Protein AF-A0AAV4LSN8-F1 (afdb_monomer_lite)

Radius of gyration: 22.64 Å; chains: 1; bounding box: 48×53×77 Å

Secondary structure (DSSP, 8-state):
-----PPPPPTTSPPSSHHHHHHHHHHHTTTT-SS--THHHHHHHHHHHHTSTT--HHHHHHS-STT--HHHHHHHHHHIIIIIII-EEGGGTTEEPTTSSB-TTS----TTTT----S-HHHHHHHHHHHHHHHHHHHHHHHHHHHH-HHHHT-BS-TTSHHHHHHHHHT--TTTB-TT-BHHHHHHHHHHHHSTTTHHHHHH-TT----HHHHHHHHHHS-GGGTTT-HHHHHHHHHHHHHHHSGGGHHHHHHHHHHHHHHHHHHH--SSSHHHHHHHHHHHHHHHHHHHHH--------------------------------S-S--

Foldseek 3Di:
DDPPPDPQDALLDFDQFLLLLLLSLLCQQVQQADDDHNLVSLVLLVVLLVPPPPQDCVVVCVLPLVNDHSSVLSVLSNCLSACLAQQADSVVNGQGDPQYFWDRPDPDDHSHHNYDDDPPSNSNNLSLLQSLQVNLLLLLLLLLCLPQVPQQVADFLDPVGLNVLSVVLRPDDSRGTDRVDTSVSNNVSNCVRFQLSVVVCVVQDDDDPDASVVVVVVLVVDDSPVNVRGSSSVSNVSSLVVLVVQPVSVVLNVLSVVLNVLSSVLRVDDDDCSNVSSVVSSVSRSVSSVVSVVPDSPPPPPDPDDDDDYYDDDDDDDDDDDDDPDPPDDD

pLDDT: mean 70.68, std 18.36, range [22.84, 91.94]

Structure (mmCIF, N/CA/C/O backbone):
data_AF-A0AAV4LSN8-F1
#
_entry.id   AF-A0AAV4LSN8-F1
#
loop_
_atom_site.group_PDB
_atom_site.id
_atom_site.type_symbol
_atom_site.label_atom_id
_atom_site.label_alt_id
_atom_site.label_comp_id
_atom_site.label_asym_id
_atom_site.label_entity_id
_atom_site.label_seq_id
_atom_site.pdbx_PDB_ins_code
_atom_site.Cartn_x
_atom_site.Cartn_y
_atom_site.Cartn_z
_atom_site.occupancy
_atom_site.B_iso_or_equiv
_atom_site.auth_seq_id
_atom_site.auth_comp_id
_atom_site.auth_asym_id
_atom_site.auth_atom_id
_atom_site.pdbx_PDB_model_num
ATOM 1 N N . MET A 1 1 ? 6.225 -30.495 -4.874 1.00 34.56 1 MET A N 1
ATOM 2 C CA . MET A 1 1 ? 4.907 -30.636 -4.213 1.00 34.56 1 MET A CA 1
ATOM 3 C C . MET A 1 1 ? 3.853 -30.135 -5.183 1.00 34.56 1 MET A C 1
ATOM 5 O O . MET A 1 1 ? 4.190 -29.276 -5.985 1.00 34.56 1 MET A O 1
ATOM 9 N N . VAL A 1 2 ? 2.626 -30.655 -5.135 1.00 27.97 2 VAL A N 1
ATOM 10 C CA . VAL A 1 2 ? 1.482 -29.962 -5.746 1.00 27.97 2 VAL A CA 1
ATOM 11 C C . VAL A 1 2 ? 0.930 -29.053 -4.660 1.00 27.97 2 VAL A C 1
ATOM 13 O O . VAL A 1 2 ? 0.478 -29.557 -3.632 1.00 27.97 2 VAL A O 1
ATOM 16 N N . GLU A 1 3 ? 1.020 -27.739 -4.840 1.00 34.66 3 GLU A N 1
ATOM 17 C CA . GLU A 1 3 ? 0.278 -26.831 -3.972 1.00 34.66 3 GLU A CA 1
ATOM 18 C C . GLU A 1 3 ? -1.209 -27.015 -4.262 1.00 34.66 3 GLU A C 1
ATOM 20 O O . GLU A 1 3 ? -1.667 -26.846 -5.393 1.00 34.66 3 GLU A O 1
ATOM 25 N N . VAL A 1 4 ? -1.970 -27.400 -3.237 1.00 36.31 4 VAL A N 1
ATOM 26 C CA . VAL A 1 4 ? -3.427 -27.335 -3.308 1.00 36.31 4 VAL A CA 1
ATOM 27 C C . VAL A 1 4 ? -3.769 -25.858 -3.422 1.00 36.31 4 VAL A C 1
ATOM 29 O O . VAL A 1 4 ? -3.515 -25.106 -2.482 1.00 36.31 4 VAL A O 1
ATOM 32 N N . SER A 1 5 ? -4.302 -25.450 -4.577 1.00 43.31 5 SER A N 1
ATOM 33 C CA . SER A 1 5 ? -4.759 -24.082 -4.811 1.00 43.31 5 SER A CA 1
ATOM 34 C C . SER A 1 5 ? -5.721 -23.694 -3.692 1.00 43.31 5 SER A C 1
ATOM 36 O O . SER A 1 5 ? -6.841 -24.201 -3.615 1.00 43.31 5 SER A O 1
ATOM 38 N N . ALA A 1 6 ? -5.248 -22.843 -2.780 1.00 58.19 6 ALA A N 1
ATOM 39 C CA . ALA A 1 6 ? -6.085 -22.310 -1.725 1.00 58.19 6 ALA A CA 1
ATOM 40 C C . ALA A 1 6 ? -7.217 -21.521 -2.390 1.00 58.19 6 ALA A C 1
ATOM 42 O O . ALA A 1 6 ? -6.956 -20.679 -3.251 1.00 58.19 6 ALA A O 1
ATOM 43 N N . GLY A 1 7 ? -8.461 -21.816 -2.007 1.00 64.69 7 GLY A N 1
ATOM 44 C CA . GLY A 1 7 ? -9.609 -21.043 -2.472 1.00 64.69 7 GLY A CA 1
ATOM 45 C C . GLY A 1 7 ? -9.458 -19.558 -2.112 1.00 64.69 7 GLY A C 1
ATOM 46 O O . GLY A 1 7 ? -8.678 -19.231 -1.208 1.00 64.69 7 GLY A O 1
ATOM 47 N N . PRO A 1 8 ? -10.191 -18.656 -2.792 1.00 73.31 8 PRO A N 1
ATOM 48 C CA . PRO A 1 8 ? -10.163 -17.232 -2.471 1.00 73.31 8 PRO A CA 1
ATOM 49 C C . PRO A 1 8 ? -10.420 -17.032 -0.975 1.00 73.31 8 PRO A C 1
ATOM 51 O O . PRO A 1 8 ? -11.268 -17.701 -0.383 1.00 73.31 8 PRO A O 1
ATOM 54 N N . LYS A 1 9 ? -9.678 -16.133 -0.339 1.00 80.44 9 LYS A N 1
ATOM 55 C CA . LYS A 1 9 ? -9.818 -15.844 1.089 1.00 80.44 9 LYS A CA 1
ATOM 56 C C . LYS A 1 9 ? -11.080 -15.043 1.354 1.00 80.44 9 LYS A C 1
ATOM 58 O O . LYS A 1 9 ? -11.474 -14.253 0.506 1.00 80.44 9 LYS A O 1
ATOM 63 N N . GLU A 1 10 ? -11.655 -15.195 2.543 1.00 81.88 10 GLU A N 1
ATOM 64 C CA . GLU A 1 10 ? -12.658 -14.252 3.059 1.00 81.88 10 GLU A CA 1
ATOM 65 C C . GLU A 1 10 ? -11.982 -12.956 3.526 1.00 81.88 10 GLU A C 1
ATOM 67 O O . GLU A 1 10 ? -10.837 -12.986 3.975 1.00 81.88 10 GLU A O 1
ATOM 72 N N . LEU A 1 11 ? -12.681 -11.819 3.492 1.00 79.56 11 LEU A N 1
ATOM 73 C CA . LEU A 1 11 ? -12.116 -10.519 3.899 1.00 79.56 11 LEU A CA 1
ATOM 74 C C . LEU A 1 11 ? -11.792 -10.421 5.397 1.00 79.56 11 LEU A C 1
ATOM 76 O O . LEU A 1 11 ? -11.006 -9.566 5.802 1.00 79.56 11 LEU A O 1
ATOM 80 N N . THR A 1 12 ? -12.358 -11.315 6.210 1.00 80.00 12 THR A N 1
ATOM 81 C CA . THR A 1 12 ? -12.012 -11.521 7.625 1.00 80.00 12 THR A CA 1
ATOM 82 C C . THR A 1 12 ? -10.668 -12.237 7.807 1.00 80.00 12 THR A C 1
ATOM 84 O O . THR A 1 12 ? -10.105 -12.215 8.901 1.00 80.00 12 THR A O 1
ATOM 87 N N . GLN A 1 13 ? -10.115 -12.861 6.757 1.00 83.31 13 GLN A N 1
ATOM 88 C CA . GLN A 1 13 ? -8.821 -13.537 6.815 1.00 83.31 13 GLN A CA 1
ATOM 89 C C . GLN A 1 13 ? -7.677 -12.539 6.570 1.00 83.31 13 GLN A C 1
ATOM 91 O O . GLN A 1 13 ? -7.561 -11.997 5.467 1.00 83.31 13 GLN A O 1
ATOM 96 N N . PRO A 1 14 ? -6.772 -12.329 7.540 1.00 81.12 14 PRO A N 1
ATOM 97 C CA . PRO A 1 14 ? -5.694 -11.356 7.407 1.00 81.12 14 PRO A CA 1
ATOM 98 C C . PRO A 1 14 ? -4.692 -11.735 6.293 1.00 81.12 14 PRO A C 1
ATOM 100 O O . PRO A 1 14 ? -4.403 -12.928 6.097 1.00 81.12 14 PRO A O 1
ATOM 103 N N . PRO A 1 15 ? -4.123 -10.740 5.583 1.00 89.12 15 PRO A N 1
ATOM 104 C CA . PRO A 1 15 ? -3.037 -10.961 4.633 1.00 89.12 15 PRO A CA 1
ATOM 105 C C . PRO A 1 15 ? -1.810 -11.640 5.256 1.00 89.12 15 PRO A C 1
ATOM 107 O O . PRO A 1 15 ? -1.583 -11.594 6.463 1.00 89.12 15 PRO A O 1
ATOM 110 N N . LYS A 1 16 ? -1.006 -12.270 4.402 1.00 88.44 16 LYS A N 1
ATOM 111 C CA . LYS A 1 16 ? 0.252 -12.974 4.696 1.00 88.44 16 LYS A CA 1
ATOM 112 C C . LYS A 1 16 ? 1.456 -12.341 3.988 1.00 88.44 16 LYS A C 1
ATOM 114 O O . LYS A 1 16 ? 2.588 -12.647 4.342 1.00 88.44 16 LYS A O 1
ATOM 119 N N . ASN A 1 17 ? 1.230 -11.474 2.998 1.00 90.06 17 ASN A N 1
ATOM 120 C CA . ASN A 1 17 ? 2.258 -10.692 2.305 1.00 90.06 17 ASN A CA 1
ATOM 121 C C . ASN A 1 17 ? 1.695 -9.329 1.826 1.00 90.06 17 ASN A C 1
ATOM 123 O O . ASN A 1 17 ? 0.528 -9.013 2.065 1.00 90.06 17 ASN A O 1
ATOM 127 N N . VAL A 1 18 ? 2.522 -8.507 1.168 1.00 91.31 18 VAL A N 1
ATOM 128 C CA . VAL A 1 18 ? 2.139 -7.150 0.721 1.00 91.31 18 VAL A CA 1
ATOM 129 C C . VAL A 1 18 ? 1.188 -7.189 -0.474 1.00 91.31 18 VAL A C 1
ATOM 131 O O . VAL A 1 18 ? 0.269 -6.380 -0.547 1.00 91.31 18 VAL A O 1
ATOM 134 N N . LYS A 1 19 ? 1.376 -8.135 -1.398 1.00 91.94 19 LYS A N 1
ATOM 135 C CA . LYS A 1 19 ? 0.501 -8.344 -2.557 1.00 91.94 19 LYS A CA 1
ATOM 136 C C . LYS A 1 19 ? -0.937 -8.602 -2.106 1.00 91.94 19 LYS A C 1
ATOM 138 O O . LYS A 1 19 ? -1.858 -7.957 -2.590 1.00 91.94 19 LYS A O 1
ATOM 143 N N . GLU A 1 20 ? -1.116 -9.470 -1.115 1.00 91.12 20 GLU A N 1
ATOM 144 C CA . GLU A 1 20 ? -2.409 -9.735 -0.481 1.00 91.12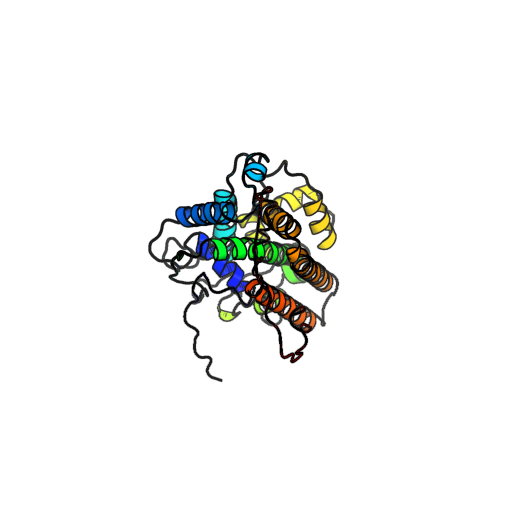 20 GLU A CA 1
ATOM 145 C C . GLU A 1 20 ? -2.947 -8.530 0.314 1.00 91.12 20 GLU A C 1
ATOM 147 O O . GLU A 1 20 ? -4.156 -8.329 0.372 1.00 91.12 20 GLU A O 1
ATOM 152 N N . ALA A 1 21 ? -2.084 -7.707 0.919 1.00 91.56 21 ALA A N 1
ATOM 153 C CA . ALA A 1 21 ? -2.517 -6.471 1.577 1.00 91.56 21 ALA A CA 1
ATOM 154 C C . ALA A 1 21 ? -3.043 -5.432 0.572 1.00 91.56 21 ALA A C 1
ATOM 156 O O . ALA A 1 21 ? -4.038 -4.761 0.839 1.00 91.56 21 ALA A O 1
ATOM 157 N N . ILE A 1 22 ? -2.401 -5.331 -0.593 1.00 91.56 22 ILE A N 1
ATOM 158 C CA . ILE A 1 22 ? -2.827 -4.479 -1.708 1.00 91.56 22 ILE A CA 1
ATOM 159 C C . ILE A 1 22 ? -4.119 -5.024 -2.338 1.00 91.56 22 ILE A C 1
ATOM 161 O O . ILE A 1 22 ? -5.027 -4.235 -2.583 1.00 91.56 22 ILE A O 1
ATOM 165 N N . ASP A 1 23 ? -4.255 -6.347 -2.513 1.00 88.44 23 ASP A N 1
ATOM 166 C CA . ASP A 1 23 ? -5.521 -6.992 -2.908 1.00 88.44 23 ASP A CA 1
ATOM 167 C C . ASP A 1 23 ? -6.667 -6.626 -1.953 1.00 88.44 23 ASP A C 1
ATOM 169 O O . ASP A 1 23 ? -7.738 -6.211 -2.394 1.00 88.44 23 ASP A O 1
ATOM 173 N N . TRP A 1 24 ? -6.447 -6.774 -0.640 1.00 89.50 24 TRP A N 1
ATOM 174 C CA . TRP A 1 24 ? -7.464 -6.498 0.377 1.00 89.50 24 TRP A CA 1
ATOM 175 C C . TRP A 1 24 ? -7.904 -5.031 0.329 1.00 89.50 24 TRP A C 1
ATOM 177 O O . TRP A 1 24 ? -9.100 -4.747 0.280 1.00 89.50 24 TRP A O 1
ATOM 187 N N . LEU A 1 25 ? -6.948 -4.098 0.252 1.00 88.75 25 LEU A N 1
ATOM 188 C CA . LEU A 1 25 ? -7.233 -2.667 0.126 1.00 88.75 25 LEU A CA 1
ATOM 189 C C . LEU A 1 25 ? -7.959 -2.331 -1.185 1.00 88.75 25 LEU A C 1
ATOM 191 O O . LEU A 1 25 ? -8.905 -1.551 -1.162 1.00 88.75 25 LEU A O 1
ATOM 195 N N . ALA A 1 26 ? -7.584 -2.938 -2.313 1.00 85.88 26 ALA A N 1
ATOM 196 C CA . ALA A 1 26 ? -8.302 -2.751 -3.572 1.00 85.88 26 ALA A CA 1
ATOM 197 C C . ALA A 1 26 ? -9.750 -3.274 -3.477 1.00 85.88 26 ALA A C 1
ATOM 199 O O . ALA A 1 26 ? -10.676 -2.604 -3.931 1.00 85.88 26 ALA A O 1
ATOM 200 N N . SER A 1 27 ? -9.980 -4.421 -2.826 1.00 82.38 27 SER A N 1
ATOM 201 C CA . SER A 1 27 ? -11.310 -5.048 -2.696 1.00 82.38 27 SER A CA 1
ATOM 202 C C . SER A 1 27 ? -12.360 -4.212 -1.936 1.00 82.38 27 SER A C 1
ATOM 204 O O . SER A 1 27 ? -13.562 -4.505 -2.026 1.00 82.38 27 SER A O 1
ATOM 206 N N . ILE A 1 28 ? -11.923 -3.155 -1.229 1.00 83.19 28 ILE A N 1
ATOM 207 C CA . ILE A 1 28 ? -12.795 -2.110 -0.671 1.00 83.19 28 ILE A CA 1
ATOM 208 C C . ILE A 1 28 ? -13.602 -1.476 -1.810 1.00 83.19 28 ILE A C 1
ATOM 210 O O . ILE A 1 28 ? -14.821 -1.542 -1.806 1.00 83.19 28 ILE A O 1
ATOM 214 N N . GLU A 1 29 ? -12.954 -0.968 -2.859 1.00 77.81 29 GLU A N 1
ATOM 215 C CA . GLU A 1 29 ? -13.628 -0.291 -3.981 1.00 77.81 29 GLU A CA 1
ATOM 216 C C . GLU A 1 29 ? -14.171 -1.273 -5.041 1.00 77.81 29 GLU A C 1
ATOM 218 O O . GLU A 1 29 ? -14.197 -0.987 -6.236 1.00 77.81 29 GLU A O 1
ATOM 223 N N . GLY A 1 30 ? -14.599 -2.464 -4.616 1.00 65.75 30 GLY A N 1
ATOM 224 C CA . GLY A 1 30 ? -15.254 -3.446 -5.484 1.00 65.75 30 GLY A CA 1
ATOM 225 C C . GLY A 1 30 ? -14.327 -4.230 -6.424 1.00 65.75 30 GLY A C 1
ATOM 226 O O . GLY A 1 30 ? -14.808 -4.996 -7.257 1.00 65.75 30 GLY A O 1
ATOM 227 N N . TYR A 1 31 ? -13.005 -4.088 -6.302 1.00 65.69 31 TYR A N 1
ATOM 228 C CA . TYR A 1 31 ? -12.051 -4.799 -7.155 1.00 65.69 31 TYR A CA 1
ATOM 229 C C . TYR A 1 31 ? -12.151 -6.306 -6.907 1.00 65.69 31 TYR A C 1
ATOM 231 O O . TYR A 1 31 ? -11.961 -6.775 -5.785 1.00 65.69 31 TYR A O 1
ATOM 239 N N . GLY A 1 32 ? -12.480 -7.061 -7.956 1.00 55.56 32 GLY A N 1
ATOM 240 C CA . GLY A 1 32 ? -12.719 -8.497 -7.860 1.00 55.56 32 GLY A CA 1
ATOM 241 C C . GLY A 1 32 ? -14.106 -8.912 -7.364 1.00 55.56 32 GLY A C 1
ATOM 242 O O . GLY A 1 32 ? -14.266 -10.088 -7.077 1.00 55.56 32 GLY A O 1
ATOM 243 N N . VAL A 1 33 ? -15.109 -8.028 -7.255 1.00 52.41 33 VAL A N 1
ATOM 244 C CA . VAL A 1 33 ? -16.517 -8.433 -7.027 1.00 52.41 33 VAL A CA 1
ATOM 245 C C . VAL A 1 33 ? -17.425 -8.009 -8.177 1.00 52.41 33 VAL A C 1
ATOM 247 O O . VAL A 1 33 ? -17.304 -6.928 -8.743 1.00 52.41 33 VAL A O 1
ATOM 250 N N . SER A 1 34 ? -18.370 -8.877 -8.526 1.00 51.56 34 SER A N 1
ATOM 251 C CA . SER A 1 34 ? -19.022 -8.882 -9.839 1.00 51.56 34 SER A CA 1
ATOM 252 C C . SER A 1 34 ? -20.331 -8.069 -9.968 1.00 51.56 34 SER A C 1
ATOM 254 O O . SER A 1 34 ? -20.958 -8.123 -11.036 1.00 51.56 34 SER A O 1
ATOM 256 N N . SER A 1 35 ? -20.762 -7.325 -8.930 1.00 49.38 35 SER A N 1
ATOM 257 C CA . SER A 1 35 ? -22.123 -6.738 -8.886 1.00 49.38 35 SER A CA 1
ATOM 258 C C . SER A 1 35 ? -22.408 -5.514 -7.979 1.00 49.38 35 SER A C 1
ATOM 260 O O . SER A 1 35 ? -23.583 -5.189 -7.824 1.00 49.38 35 SER A O 1
ATOM 262 N N . TRP A 1 36 ? -21.426 -4.847 -7.356 1.00 50.16 36 TRP A N 1
ATOM 263 C CA . TRP A 1 36 ? -21.679 -3.815 -6.316 1.00 50.16 36 TRP A CA 1
ATOM 264 C C . TRP A 1 36 ? -21.186 -2.411 -6.692 1.00 50.16 36 TRP A C 1
ATOM 266 O O . TRP A 1 36 ? -20.263 -2.271 -7.494 1.00 50.16 36 TRP A O 1
ATOM 276 N N . SER A 1 37 ? -21.775 -1.369 -6.092 1.00 55.84 37 SER A N 1
ATOM 277 C CA . SER A 1 37 ? -21.350 0.017 -6.310 1.00 55.84 37 SER A CA 1
ATOM 278 C C . SER A 1 37 ? -20.274 0.432 -5.297 1.00 55.84 37 SER A C 1
ATOM 280 O O . SER A 1 37 ? -20.453 0.313 -4.091 1.00 55.84 37 SER A O 1
ATOM 282 N N . SER A 1 38 ? -19.103 0.862 -5.786 1.00 62.09 38 SER A N 1
ATOM 283 C CA . SER A 1 38 ? -17.854 0.811 -4.998 1.00 62.09 38 SER A CA 1
ATOM 284 C C . SER A 1 38 ? -17.815 1.689 -3.739 1.00 62.09 38 SER A C 1
ATOM 286 O O . SER A 1 38 ? -17.065 1.387 -2.815 1.00 62.09 38 SER A O 1
ATOM 288 N N . TRP A 1 39 ? -18.641 2.737 -3.692 1.00 66.12 39 TRP A N 1
ATOM 289 C CA . TRP A 1 39 ? -18.694 3.740 -2.625 1.00 66.12 39 TRP A CA 1
ATOM 290 C C . TRP A 1 39 ? -19.314 3.227 -1.314 1.00 66.12 39 TRP A C 1
ATOM 292 O O . TRP A 1 39 ? -19.002 3.746 -0.245 1.00 66.12 39 TRP A O 1
ATOM 302 N N . GLU A 1 40 ? -20.162 2.195 -1.366 1.00 78.38 40 GLU A N 1
ATOM 303 C CA . GLU A 1 40 ? -20.870 1.683 -0.182 1.00 78.38 40 GLU A CA 1
ATOM 304 C C . GLU A 1 40 ? -19.879 1.095 0.841 1.00 78.38 40 GLU A C 1
ATOM 306 O O . GLU A 1 40 ? -19.947 1.397 2.032 1.00 78.38 40 GLU A O 1
ATOM 311 N N . LYS A 1 41 ? -18.884 0.339 0.359 1.00 80.38 41 LYS A N 1
ATOM 312 C CA . LYS A 1 41 ? -17.846 -0.314 1.175 1.00 80.38 41 LYS A CA 1
ATOM 313 C C . LYS A 1 41 ? -16.858 0.666 1.818 1.00 80.38 41 LYS A C 1
ATOM 315 O O . LYS A 1 41 ? -16.398 0.430 2.935 1.00 80.38 41 LYS A O 1
ATOM 320 N N . SER A 1 42 ? -16.511 1.766 1.145 1.00 82.88 42 SER A N 1
ATOM 321 C CA . SER A 1 42 ? -15.636 2.798 1.719 1.00 82.88 42 SER A CA 1
ATOM 322 C C . SER A 1 42 ? -16.354 3.626 2.794 1.00 82.88 42 SER A C 1
ATOM 324 O O . SER A 1 42 ? -15.722 4.004 3.784 1.00 82.88 42 SER A O 1
ATOM 326 N N . GLU A 1 43 ? -17.677 3.811 2.694 1.00 85.38 43 GLU A N 1
ATOM 327 C CA . GLU A 1 43 ? -18.490 4.307 3.812 1.00 85.38 43 GLU A CA 1
ATOM 328 C C . GLU A 1 43 ? -18.668 3.281 4.945 1.00 85.38 43 GLU A C 1
ATOM 330 O O . GLU A 1 43 ? -18.627 3.659 6.115 1.00 85.38 43 GLU A O 1
ATOM 335 N N . GLU A 1 44 ? -18.901 1.999 4.641 1.00 85.94 44 GLU A N 1
ATOM 336 C CA . GLU A 1 44 ? -18.979 0.930 5.653 1.00 85.94 44 GLU A CA 1
ATOM 337 C C . GLU A 1 44 ? -17.690 0.851 6.470 1.00 85.94 44 GLU A C 1
ATOM 339 O O . GLU A 1 44 ? -17.748 0.752 7.694 1.00 85.94 44 GLU A O 1
ATOM 344 N N . LEU A 1 45 ? -16.530 0.989 5.825 1.00 87.38 45 LEU A N 1
ATOM 345 C CA . LEU A 1 45 ? -15.248 1.041 6.514 1.00 87.38 45 LEU A CA 1
ATOM 346 C C . LEU A 1 45 ? -15.093 2.297 7.390 1.00 87.38 45 LEU A C 1
ATOM 348 O O . LEU A 1 45 ? -14.599 2.173 8.509 1.00 87.38 45 LEU A O 1
ATOM 352 N N . GLU A 1 46 ? -15.543 3.480 6.951 1.00 87.06 46 GLU A N 1
ATOM 353 C CA . GLU A 1 46 ? -15.576 4.682 7.807 1.00 87.06 46 GLU A CA 1
ATOM 354 C C . GLU A 1 46 ? -16.463 4.454 9.047 1.00 87.06 46 GLU A C 1
ATOM 356 O O . GLU A 1 46 ? -16.012 4.670 10.173 1.00 87.06 46 GLU A O 1
ATOM 361 N N . LYS A 1 47 ? -17.671 3.904 8.870 1.00 86.44 47 LYS A N 1
ATOM 362 C CA . LYS A 1 47 ? -18.607 3.564 9.963 1.00 86.44 47 LYS A CA 1
ATOM 363 C C . LYS A 1 47 ? -18.031 2.497 10.910 1.00 86.44 47 LYS A C 1
ATOM 365 O O . LYS A 1 47 ? -18.205 2.584 12.125 1.00 86.44 47 LYS A O 1
ATOM 370 N N . ALA A 1 48 ? -17.318 1.507 10.376 1.00 87.69 48 ALA A N 1
ATOM 371 C CA . ALA A 1 48 ? -16.660 0.449 11.141 1.00 87.69 48 ALA A CA 1
ATOM 372 C C . ALA A 1 48 ? -15.477 0.973 11.972 1.00 87.69 48 ALA A C 1
ATOM 374 O O . ALA A 1 48 ? -15.258 0.531 13.105 1.00 87.69 48 ALA A O 1
ATOM 375 N N . LEU A 1 49 ? -14.725 1.930 11.419 1.00 86.69 49 LEU A N 1
ATOM 376 C CA . LEU A 1 49 ? -13.657 2.650 12.107 1.00 86.69 49 LEU A CA 1
ATOM 377 C C . LEU A 1 49 ? -14.226 3.524 13.238 1.00 86.69 49 LEU A C 1
ATOM 379 O O . LEU A 1 49 ? -13.726 3.447 14.359 1.00 86.69 49 LEU A O 1
ATOM 383 N N . GLU A 1 50 ? -15.322 4.254 12.997 1.00 84.62 50 GLU A N 1
ATOM 384 C CA . GLU A 1 50 ? -16.045 5.046 14.015 1.00 84.62 50 GLU A CA 1
ATOM 385 C C . GLU A 1 50 ? -16.513 4.224 15.222 1.00 84.62 50 GLU A C 1
ATOM 387 O O . GLU A 1 50 ? -16.528 4.720 16.348 1.00 84.62 50 GLU A O 1
ATOM 392 N N . LYS A 1 51 ? -16.820 2.939 15.023 1.00 85.38 51 LYS A N 1
ATOM 393 C CA . LYS A 1 51 ? -17.195 2.010 16.099 1.00 85.38 51 LYS A CA 1
ATOM 394 C C . LYS A 1 51 ? -16.001 1.480 16.919 1.00 85.38 51 LYS A C 1
ATOM 396 O O . LYS A 1 51 ? -16.210 0.698 17.847 1.00 85.38 51 LYS A O 1
ATOM 401 N N . LEU A 1 52 ? -14.747 1.843 16.621 1.00 81.94 52 LEU A N 1
ATOM 402 C CA . LEU A 1 52 ? -13.585 1.423 17.420 1.00 81.94 52 LEU A CA 1
ATOM 403 C C . LEU A 1 52 ? -13.383 2.327 18.650 1.00 81.94 52 LEU A C 1
ATOM 405 O O . LEU A 1 52 ? -13.109 3.514 18.527 1.00 81.94 52 LEU A O 1
ATOM 409 N N . ASN A 1 53 ? -13.412 1.756 19.859 1.00 66.12 53 ASN A N 1
ATOM 410 C CA . ASN A 1 53 ? -13.294 2.524 21.109 1.00 66.12 53 ASN A CA 1
ATOM 411 C C . ASN A 1 53 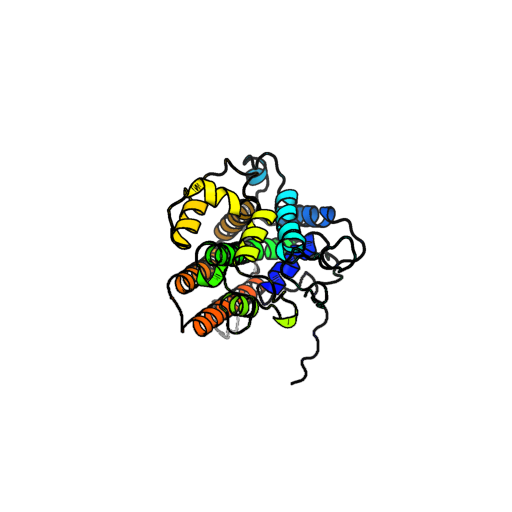? -12.089 3.493 21.150 1.00 66.12 53 ASN A C 1
ATOM 413 O O . ASN A 1 53 ? -10.915 3.101 21.066 1.00 66.12 53 ASN A O 1
ATOM 417 N N . GLY A 1 54 ? -12.393 4.779 21.349 1.00 65.44 54 GLY A N 1
ATOM 418 C CA . GLY A 1 54 ? -11.415 5.868 21.348 1.00 65.44 54 GLY A CA 1
ATOM 419 C C . GLY A 1 54 ? -10.820 6.137 19.963 1.00 65.44 54 GLY A C 1
ATOM 420 O O . GLY A 1 54 ? -9.603 6.285 19.849 1.00 65.44 54 GLY A O 1
ATOM 421 N N . PHE A 1 55 ? -11.650 6.111 18.925 1.00 67.69 55 PHE A N 1
ATOM 422 C CA . PHE A 1 55 ? -11.355 6.577 17.576 1.00 67.69 55 PHE A CA 1
ATOM 423 C C . PHE A 1 55 ? -12.222 7.816 17.317 1.00 67.69 55 PHE A C 1
ATOM 425 O O . PHE A 1 55 ? -13.442 7.719 17.246 1.00 67.69 55 PHE A O 1
ATOM 432 N N . ASP A 1 56 ? -11.599 8.991 17.261 1.00 66.75 56 ASP A N 1
ATOM 433 C CA . ASP A 1 56 ? -12.301 10.272 17.146 1.00 66.75 56 ASP A CA 1
ATOM 434 C C . ASP A 1 56 ? -12.258 10.765 15.694 1.00 66.75 56 ASP A C 1
ATOM 436 O O . ASP A 1 56 ? -11.321 11.459 15.296 1.00 66.75 56 ASP A O 1
ATOM 440 N N . THR A 1 57 ? -13.261 10.413 14.881 1.00 65.19 57 THR A N 1
ATOM 441 C CA . THR A 1 57 ? -13.386 10.997 13.533 1.00 65.19 57 THR A CA 1
ATOM 442 C C . THR A 1 57 ? -13.710 12.471 13.569 1.00 65.19 57 THR A C 1
ATOM 444 O O . THR A 1 57 ? -13.356 13.157 12.622 1.00 65.19 57 THR A O 1
ATOM 447 N N . THR A 1 58 ? -14.319 13.004 14.627 1.00 62.03 58 THR A N 1
ATOM 448 C CA . THR A 1 58 ? -14.535 14.450 14.764 1.00 62.03 58 THR A CA 1
ATOM 449 C C . THR A 1 58 ? -13.213 15.210 14.746 1.00 62.03 58 THR A C 1
ATOM 451 O O . THR A 1 58 ? -13.124 16.221 14.059 1.00 62.03 58 THR A O 1
ATOM 454 N N . ALA A 1 59 ? -12.150 14.703 15.377 1.00 57.62 59 ALA A N 1
ATOM 455 C CA . ALA A 1 59 ? -10.808 15.281 15.250 1.00 57.62 59 ALA A CA 1
ATOM 456 C C . ALA A 1 59 ? -10.299 15.300 13.793 1.00 57.62 59 ALA A C 1
ATOM 458 O O . ALA A 1 59 ? -9.672 16.276 13.383 1.00 57.62 59 ALA A O 1
ATOM 459 N N . PHE A 1 60 ? -10.616 14.274 12.993 1.00 56.66 60 PHE A N 1
ATOM 460 C CA . PHE A 1 60 ? -10.250 14.202 11.571 1.00 56.66 60 PHE A CA 1
ATOM 461 C C . PHE A 1 60 ? -11.196 14.976 10.639 1.00 56.66 60 PHE A C 1
ATOM 463 O O . PHE A 1 60 ? -10.736 15.483 9.630 1.00 56.66 60 PHE A O 1
ATOM 470 N N . ARG A 1 61 ? -12.480 15.135 10.976 1.00 60.00 61 ARG A N 1
ATOM 471 C CA . ARG A 1 61 ? -13.447 15.983 10.253 1.00 60.00 61 ARG A CA 1
ATOM 472 C C . ARG A 1 61 ? -13.209 17.476 10.533 1.00 60.00 61 ARG A C 1
ATOM 474 O O . ARG A 1 61 ? -13.488 18.306 9.676 1.00 60.00 61 ARG A O 1
ATOM 481 N N . ASN A 1 62 ? -12.693 17.805 11.723 1.00 53.56 62 ASN A N 1
ATOM 482 C CA . ASN A 1 62 ? -12.378 19.169 12.163 1.00 53.56 62 ASN A CA 1
ATOM 483 C C . ASN A 1 62 ? -10.932 19.593 11.842 1.00 53.56 62 ASN A C 1
ATOM 485 O O . ASN A 1 62 ? -10.635 20.786 11.837 1.00 53.56 62 ASN A O 1
ATOM 489 N N . HIS A 1 63 ? -10.020 18.654 11.574 1.00 52.62 63 HIS A N 1
ATOM 490 C CA . HIS A 1 63 ? -8.846 18.959 10.758 1.00 52.62 63 HIS A CA 1
ATOM 491 C C . HIS A 1 63 ? -9.318 19.138 9.317 1.00 52.62 63 HIS A C 1
ATOM 493 O O . HIS A 1 63 ? -9.889 18.225 8.732 1.00 52.62 63 HIS A O 1
ATOM 499 N N . GLU A 1 64 ? -9.089 20.315 8.739 1.00 47.47 64 GLU A N 1
ATOM 500 C CA . GLU A 1 64 ? -9.531 20.619 7.381 1.00 47.47 64 GLU A CA 1
ATOM 501 C C . GLU A 1 64 ? -8.730 19.805 6.353 1.00 47.47 64 GLU A C 1
ATOM 503 O O . GLU A 1 64 ? -7.768 20.299 5.761 1.00 47.47 64 GLU A O 1
ATOM 508 N N . PHE A 1 65 ? -9.148 18.565 6.071 1.00 55.53 65 PHE A N 1
ATOM 509 C CA . PHE A 1 65 ? -8.581 17.767 4.980 1.00 55.53 65 PHE A CA 1
ATOM 510 C C . PHE A 1 65 ? -9.054 18.272 3.599 1.00 55.53 65 PHE A C 1
ATOM 512 O O . PHE A 1 65 ? -9.493 17.504 2.752 1.00 55.53 65 PHE A O 1
ATOM 519 N N . GLY A 1 66 ? -9.058 19.592 3.382 1.00 57.38 66 GLY A N 1
ATOM 520 C CA . GLY A 1 66 ? -9.695 20.242 2.231 1.00 57.38 66 GLY A CA 1
ATOM 521 C C . GLY A 1 66 ? -11.219 20.057 2.174 1.00 57.38 66 GLY A C 1
ATOM 522 O O . GLY A 1 66 ? -11.802 20.217 1.108 1.00 57.38 66 GLY A O 1
ATOM 523 N N . GLY A 1 67 ? -11.854 19.680 3.292 1.00 60.53 67 GLY A N 1
ATOM 524 C CA . GLY A 1 67 ? -13.276 19.311 3.356 1.00 60.53 67 GLY A CA 1
ATOM 525 C C . GLY A 1 67 ? -13.593 17.874 2.911 1.00 60.53 67 GLY A C 1
ATOM 526 O O . GLY A 1 67 ? -14.761 17.543 2.724 1.00 60.53 67 GLY A O 1
ATOM 527 N N . VAL A 1 68 ? -12.577 17.025 2.725 1.00 67.50 68 VAL A N 1
ATOM 528 C CA . VAL A 1 68 ? -12.708 15.635 2.256 1.00 67.50 68 VAL A CA 1
ATOM 529 C C . VAL A 1 68 ? -13.042 14.679 3.416 1.00 67.50 68 VAL A C 1
ATOM 531 O O . VAL A 1 68 ? -12.493 14.814 4.509 1.00 67.50 68 VAL A O 1
ATOM 534 N N . THR A 1 69 ? -13.930 13.702 3.189 1.00 77.75 69 THR A N 1
ATOM 535 C CA . THR A 1 69 ? -14.307 12.672 4.182 1.00 77.75 69 THR A CA 1
ATOM 536 C C . THR A 1 69 ? -13.268 11.552 4.293 1.00 77.75 69 THR A C 1
ATOM 538 O O . THR A 1 69 ? -12.444 11.353 3.395 1.00 77.75 69 THR A O 1
ATOM 541 N N . LEU A 1 70 ? -13.316 10.760 5.373 1.00 78.75 70 LEU A N 1
ATOM 542 C CA . LEU A 1 70 ? -12.413 9.614 5.515 1.00 78.75 70 LEU A CA 1
ATOM 543 C C . LEU A 1 70 ? -12.731 8.523 4.476 1.00 78.75 70 LEU A C 1
ATOM 545 O O . LEU A 1 70 ? -11.801 7.976 3.889 1.00 78.75 70 LEU A O 1
ATOM 549 N N . SER A 1 71 ? -14.011 8.276 4.177 1.00 82.69 71 SER A N 1
ATOM 550 C CA . SER A 1 71 ? -14.477 7.444 3.052 1.00 82.69 71 SER A CA 1
ATOM 551 C C . SER A 1 71 ? -13.869 7.846 1.705 1.00 82.69 71 SER A C 1
ATOM 553 O O . SER A 1 71 ? -13.431 6.976 0.957 1.00 82.69 71 SER A O 1
ATOM 555 N N . GLU A 1 72 ? -13.756 9.139 1.395 1.00 82.50 72 GLU A N 1
ATOM 556 C CA . GLU A 1 72 ? -13.139 9.590 0.142 1.00 82.50 72 GLU A CA 1
ATOM 557 C C . GLU A 1 72 ? -11.617 9.353 0.132 1.00 82.50 72 GLU A C 1
ATOM 559 O O . GLU A 1 72 ? -11.066 8.919 -0.879 1.00 82.50 72 GLU A O 1
ATOM 564 N N . ILE A 1 73 ? -10.925 9.547 1.261 1.00 80.50 73 ILE A N 1
ATOM 565 C CA . ILE A 1 73 ? -9.490 9.220 1.386 1.00 80.50 73 ILE A CA 1
ATOM 566 C C . ILE A 1 73 ? -9.262 7.704 1.237 1.00 80.50 73 ILE A C 1
ATOM 568 O O . ILE A 1 73 ? -8.356 7.289 0.510 1.00 80.50 73 ILE A O 1
ATOM 572 N N . ILE A 1 74 ? -10.105 6.882 1.877 1.00 85.50 74 ILE A N 1
ATOM 573 C CA . ILE A 1 74 ? -10.144 5.418 1.721 1.00 85.50 74 ILE A CA 1
ATOM 574 C C . ILE A 1 74 ? -10.318 5.060 0.240 1.00 85.50 74 ILE A C 1
ATOM 576 O O . ILE A 1 74 ? -9.523 4.289 -0.301 1.00 85.50 74 ILE A O 1
ATOM 580 N N . ARG A 1 75 ? -11.318 5.654 -0.424 1.00 84.62 75 ARG A N 1
ATOM 581 C CA . ARG A 1 75 ? -11.641 5.432 -1.837 1.00 84.62 75 ARG A CA 1
ATOM 582 C C . ARG A 1 75 ? -10.480 5.772 -2.757 1.00 84.62 75 ARG A C 1
ATOM 584 O O . ARG A 1 75 ? -10.113 4.946 -3.589 1.00 84.62 75 ARG A O 1
ATOM 591 N N . ILE A 1 76 ? -9.886 6.958 -2.621 1.00 83.00 76 ILE A N 1
ATOM 592 C CA . ILE A 1 76 ? -8.751 7.383 -3.454 1.00 83.00 76 ILE A CA 1
ATOM 593 C C . ILE A 1 76 ? -7.575 6.414 -3.278 1.00 83.00 76 ILE A C 1
ATOM 595 O O . ILE A 1 76 ? -6.962 6.011 -4.268 1.00 83.00 76 ILE A O 1
ATOM 599 N N . PHE A 1 77 ? -7.291 5.975 -2.048 1.00 84.75 77 PHE A N 1
ATOM 600 C CA . PHE A 1 77 ? -6.218 5.016 -1.790 1.00 84.75 77 PHE A CA 1
ATOM 601 C C . PHE A 1 77 ? -6.506 3.631 -2.399 1.00 84.75 77 PHE A C 1
ATOM 603 O O . PHE A 1 77 ? -5.692 3.119 -3.169 1.00 84.75 77 PHE A O 1
ATOM 610 N N . ALA A 1 78 ? -7.678 3.052 -2.123 1.00 86.19 78 ALA A N 1
ATOM 611 C CA . ALA A 1 78 ? -8.102 1.743 -2.624 1.00 86.19 78 ALA A CA 1
ATOM 612 C C . ALA A 1 78 ? -8.203 1.696 -4.160 1.00 86.19 78 ALA A C 1
ATOM 614 O O . ALA A 1 78 ? -7.627 0.815 -4.805 1.00 86.19 78 ALA A O 1
ATOM 615 N N . ARG A 1 79 ? -8.881 2.682 -4.761 1.00 84.25 79 ARG A N 1
ATOM 616 C CA . ARG A 1 79 ? -9.021 2.825 -6.217 1.00 84.25 79 ARG A CA 1
ATOM 617 C C . ARG A 1 79 ? -7.672 3.066 -6.890 1.00 84.25 79 ARG A C 1
ATOM 619 O O . ARG A 1 79 ? -7.433 2.526 -7.970 1.00 84.25 79 ARG A O 1
ATOM 626 N N . GLY A 1 80 ? -6.798 3.847 -6.256 1.00 86.44 80 GLY A N 1
ATOM 627 C CA . GLY A 1 80 ? -5.447 4.095 -6.742 1.00 86.44 80 GLY A CA 1
ATOM 628 C C . GLY A 1 80 ? -4.628 2.806 -6.821 1.00 86.44 80 GLY A C 1
ATOM 629 O O . GLY A 1 80 ? -4.099 2.473 -7.881 1.00 86.44 80 GLY A O 1
ATOM 630 N N . LEU A 1 81 ? -4.605 2.021 -5.739 1.00 88.19 81 LEU A N 1
ATOM 631 C CA . LEU A 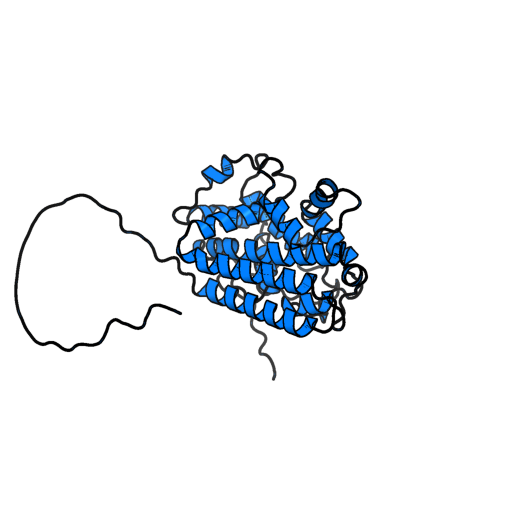1 81 ? -3.956 0.706 -5.718 1.00 88.19 81 LEU A CA 1
ATOM 632 C C . LEU A 1 81 ? -4.503 -0.232 -6.807 1.00 88.19 81 LEU A C 1
ATOM 634 O O . LEU A 1 81 ? -3.724 -0.829 -7.550 1.00 88.19 81 LEU A O 1
ATOM 638 N N . GLY A 1 82 ? -5.828 -0.346 -6.924 1.00 86.44 82 GLY A N 1
ATOM 639 C CA . GLY A 1 82 ? -6.474 -1.265 -7.861 1.00 86.44 82 GLY A CA 1
ATOM 640 C C . GLY A 1 82 ? -6.319 -0.877 -9.338 1.00 86.44 82 GLY A C 1
ATOM 641 O O . GLY A 1 82 ? -5.769 -1.645 -10.128 1.00 86.44 82 GLY A O 1
ATOM 642 N N . SER A 1 83 ? -6.797 0.304 -9.738 1.00 82.06 83 SER A N 1
ATOM 643 C CA . SER A 1 83 ? -6.866 0.692 -11.158 1.00 82.06 83 SER A CA 1
ATOM 644 C C . SER A 1 83 ? -5.640 1.467 -11.636 1.00 82.06 83 SER A C 1
ATOM 646 O O . SER A 1 83 ? -5.197 1.239 -12.759 1.00 82.06 83 SER A O 1
ATOM 648 N N . GLY A 1 84 ? -5.061 2.339 -10.806 1.00 85.62 84 GLY A N 1
ATOM 649 C CA . GLY A 1 84 ? -3.888 3.132 -11.191 1.00 85.62 84 GLY A CA 1
ATOM 650 C C . GLY A 1 84 ? -2.590 2.320 -11.170 1.00 85.62 84 GLY A C 1
ATOM 651 O O . GLY A 1 84 ? -1.864 2.265 -12.162 1.00 85.62 84 GLY A O 1
ATOM 652 N N . PHE A 1 85 ? -2.325 1.642 -10.050 1.00 88.88 85 PHE A N 1
ATOM 653 C CA . PHE A 1 85 ? -1.080 0.904 -9.826 1.00 88.88 85 PHE A CA 1
ATOM 654 C C . PHE A 1 85 ? -1.111 -0.520 -10.409 1.00 88.88 85 PHE A C 1
ATOM 656 O O . PHE A 1 85 ? -0.292 -0.848 -11.269 1.00 88.88 85 PHE A O 1
ATOM 663 N N . LEU A 1 86 ? -2.056 -1.379 -10.000 1.00 88.50 86 LEU A N 1
ATOM 664 C CA . LEU A 1 86 ? -2.147 -2.737 -10.565 1.00 88.50 86 LEU A CA 1
ATOM 665 C C . LEU A 1 86 ? -2.655 -2.738 -12.015 1.00 88.50 86 LEU A C 1
ATOM 667 O O . LEU A 1 86 ? -2.216 -3.566 -12.811 1.00 88.50 86 LEU A O 1
ATOM 671 N N . GLY A 1 87 ? -3.538 -1.801 -12.372 1.00 83.56 87 GLY A N 1
ATOM 672 C CA . GLY A 1 87 ? -4.136 -1.705 -13.708 1.00 83.56 87 GLY A CA 1
ATOM 673 C C . GLY A 1 87 ? -5.449 -2.462 -13.881 1.00 83.56 87 GLY A C 1
ATOM 674 O O . GLY A 1 87 ? -5.935 -2.531 -15.008 1.00 83.56 87 GLY A O 1
ATOM 675 N N . TYR A 1 88 ? -6.008 -3.034 -12.811 1.00 75.94 88 TYR A N 1
ATOM 676 C CA . TYR A 1 88 ? -7.244 -3.822 -12.847 1.00 75.94 88 TYR A CA 1
ATOM 677 C C . TYR A 1 88 ? -8.440 -2.912 -13.158 1.00 75.94 88 TYR A C 1
ATOM 679 O O . TYR A 1 88 ? -8.656 -1.925 -12.453 1.00 75.94 88 TYR A O 1
ATOM 687 N N . ASP A 1 89 ? -9.240 -3.232 -14.176 1.00 67.06 89 ASP A N 1
ATOM 688 C CA . ASP A 1 89 ? -10.494 -2.523 -14.440 1.00 67.06 89 ASP A CA 1
ATOM 689 C C . ASP A 1 89 ? -11.685 -3.279 -13.835 1.00 67.06 89 ASP A C 1
ATOM 691 O O . ASP A 1 89 ? -12.240 -4.220 -14.412 1.00 67.06 89 ASP A O 1
ATOM 695 N N . GLY A 1 90 ? -12.106 -2.828 -12.650 1.00 53.84 90 GLY A N 1
ATOM 696 C CA . GLY A 1 90 ? -13.280 -3.365 -11.962 1.00 53.84 90 GLY A CA 1
ATOM 697 C C . GLY A 1 90 ? -14.601 -3.140 -12.698 1.00 53.84 90 GLY A C 1
ATOM 698 O O . GLY A 1 90 ? -15.550 -3.884 -12.460 1.00 53.84 90 GLY A O 1
ATOM 699 N N . MET A 1 91 ? -14.678 -2.180 -13.626 1.00 51.88 91 MET A N 1
ATOM 700 C CA . MET A 1 91 ? -15.901 -1.930 -14.397 1.00 51.88 91 MET A CA 1
ATOM 701 C C . MET A 1 91 ? -16.103 -2.966 -15.511 1.00 51.88 91 MET A C 1
ATOM 703 O O . MET A 1 91 ? -17.242 -3.261 -15.868 1.00 51.88 91 MET A O 1
ATOM 707 N N . ASN A 1 92 ? -15.020 -3.575 -16.009 1.00 52.56 92 ASN A N 1
ATOM 708 C CA . ASN A 1 92 ? -15.029 -4.520 -17.132 1.00 52.56 92 ASN A CA 1
ATOM 709 C C . ASN A 1 92 ? -14.689 -5.969 -16.719 1.00 52.56 92 ASN A C 1
ATOM 711 O O . ASN A 1 92 ? -14.104 -6.726 -17.488 1.00 52.56 92 ASN A O 1
ATOM 715 N N . ARG A 1 93 ? -15.094 -6.375 -15.503 1.00 52.41 93 ARG A N 1
ATOM 716 C CA . ARG A 1 93 ? -15.070 -7.774 -15.010 1.00 52.41 93 ARG A CA 1
ATOM 717 C C . ARG A 1 93 ? -13.724 -8.500 -15.182 1.00 52.41 93 ARG A C 1
ATOM 719 O O . ARG A 1 93 ? -13.681 -9.643 -15.631 1.00 52.41 93 ARG A O 1
ATOM 726 N N . GLY A 1 94 ? -12.637 -7.853 -14.766 1.00 54.62 94 GLY A N 1
ATOM 727 C CA . GLY A 1 94 ? -11.310 -8.475 -14.711 1.00 54.62 94 GLY A CA 1
ATOM 728 C C . GLY A 1 94 ? -10.447 -8.275 -15.956 1.00 54.62 94 GLY A C 1
ATOM 729 O O . GLY A 1 94 ? -9.369 -8.860 -16.030 1.00 54.62 94 GLY A O 1
ATOM 730 N N . GLU A 1 95 ? -10.860 -7.428 -16.906 1.00 61.12 95 GLU A N 1
ATOM 731 C CA . GLU A 1 95 ? -9.905 -6.884 -17.874 1.00 61.12 95 GLU A CA 1
ATOM 732 C C . GLU A 1 95 ? -8.836 -6.032 -17.174 1.00 61.12 95 GLU A C 1
ATOM 734 O O . GLU A 1 95 ? -9.109 -5.251 -16.261 1.00 61.12 95 GLU A O 1
ATOM 739 N N . PHE A 1 96 ? -7.598 -6.152 -17.651 1.00 70.56 96 PHE A N 1
ATOM 740 C CA . PHE A 1 96 ? -6.500 -5.279 -17.258 1.00 70.56 96 PHE A CA 1
ATOM 741 C C . PHE A 1 96 ? -6.292 -4.174 -18.289 1.00 70.56 96 PHE A C 1
ATOM 743 O O . PHE A 1 96 ? -6.173 -4.414 -19.496 1.00 70.56 96 PHE A O 1
ATOM 750 N N . THR A 1 97 ? -6.204 -2.942 -17.795 1.00 71.81 97 THR A N 1
ATOM 751 C CA . THR A 1 97 ? -5.757 -1.801 -18.589 1.00 71.81 97 THR A CA 1
ATOM 752 C C . THR A 1 97 ? -4.292 -1.992 -18.983 1.00 71.81 97 THR A C 1
ATOM 754 O O . THR A 1 97 ? -3.480 -2.490 -18.208 1.00 71.81 97 THR A O 1
ATOM 757 N N . VAL A 1 98 ? -3.909 -1.511 -20.168 1.00 67.62 98 VAL A N 1
ATOM 758 C CA . VAL A 1 98 ? -2.506 -1.538 -20.636 1.00 67.62 98 VAL A CA 1
ATOM 759 C C . VAL A 1 98 ? -1.554 -0.655 -19.803 1.00 67.62 98 VAL A C 1
ATOM 761 O O . VAL A 1 98 ? -0.339 -0.662 -20.019 1.00 67.62 98 VAL A O 1
ATOM 764 N N . ASN A 1 99 ? -2.105 0.124 -18.866 1.00 76.94 99 ASN A N 1
ATOM 765 C CA . ASN A 1 99 ? -1.418 1.200 -18.164 1.00 76.94 99 ASN A CA 1
ATOM 766 C C . ASN A 1 99 ? -0.798 0.785 -16.826 1.00 76.94 99 ASN A C 1
ATOM 768 O O . ASN A 1 99 ? 0.239 1.353 -16.486 1.00 76.94 99 ASN A O 1
ATOM 772 N N . GLY A 1 100 ? -1.396 -0.153 -16.087 1.00 86.19 100 GLY A N 1
ATOM 773 C CA . GLY A 1 100 ? -0.866 -0.602 -14.794 1.00 86.19 100 GLY A CA 1
ATOM 774 C C . GLY A 1 100 ? 0.293 -1.594 -14.912 1.00 86.19 100 GLY A C 1
ATOM 775 O O . GLY A 1 100 ? 0.830 -1.825 -15.995 1.00 86.19 100 GLY A O 1
ATOM 776 N N . LEU A 1 101 ? 0.696 -2.171 -13.779 1.00 87.75 101 LEU A N 1
ATOM 777 C CA . LEU A 1 101 ? 1.885 -3.028 -13.682 1.00 87.75 101 LEU A CA 1
ATOM 778 C C . LEU A 1 101 ? 1.645 -4.519 -13.975 1.00 87.75 101 LEU A C 1
ATOM 780 O O . LEU A 1 101 ? 2.617 -5.259 -14.138 1.00 87.75 101 LEU A O 1
ATOM 784 N N . MET A 1 102 ? 0.395 -4.986 -14.017 1.00 87.19 102 MET A N 1
ATOM 785 C CA . MET A 1 102 ? 0.078 -6.378 -14.365 1.00 87.19 102 MET A CA 1
ATOM 786 C C . MET A 1 102 ? -0.101 -6.545 -15.885 1.00 87.19 102 MET A C 1
ATOM 788 O O . MET A 1 102 ? -0.491 -5.614 -16.590 1.00 87.19 102 MET A O 1
ATOM 792 N N . ARG A 1 103 ? 0.165 -7.746 -16.411 1.00 83.06 103 ARG A N 1
ATOM 793 C CA . ARG A 1 103 ? -0.002 -8.071 -17.840 1.00 83.06 103 ARG A CA 1
ATOM 794 C C . ARG A 1 103 ? -1.473 -8.121 -18.230 1.00 83.06 103 ARG A C 1
ATOM 796 O O . ARG A 1 103 ? -2.242 -8.813 -17.571 1.00 83.06 103 ARG A O 1
ATOM 803 N N . LYS A 1 104 ? -1.822 -7.527 -19.381 1.00 73.44 104 LYS A N 1
ATOM 804 C CA . LYS A 1 104 ? -3.184 -7.623 -19.936 1.00 73.44 104 LYS A CA 1
ATOM 805 C C . LYS A 1 104 ? -3.648 -9.075 -20.127 1.00 73.44 104 LYS A C 1
ATOM 807 O O . LYS A 1 104 ? -4.774 -9.403 -19.776 1.00 73.44 104 LYS A O 1
ATOM 812 N N . ASP A 1 105 ? -2.763 -9.932 -20.633 1.00 69.31 105 ASP A N 1
ATOM 813 C CA . ASP A 1 105 ? -3.057 -11.344 -20.921 1.00 69.31 105 ASP A CA 1
ATOM 814 C C . ASP A 1 105 ? -2.686 -12.286 -19.754 1.00 69.31 105 ASP A C 1
ATOM 816 O O . ASP A 1 105 ? -2.589 -13.501 -19.931 1.00 69.31 105 ASP A O 1
ATOM 820 N N . GLY A 1 106 ? -2.383 -11.737 -18.573 1.00 62.12 106 GLY A N 1
ATOM 821 C CA . GLY A 1 106 ? -2.043 -12.513 -17.385 1.00 62.12 106 GLY A CA 1
ATOM 822 C C . GLY A 1 106 ? -3.273 -12.778 -16.524 1.00 62.12 106 GLY A C 1
ATOM 823 O O . GLY A 1 106 ? -3.969 -11.843 -16.140 1.00 62.12 106 GLY A O 1
ATOM 824 N N . GLU A 1 107 ? -3.504 -14.034 -16.134 1.00 69.88 107 GLU A N 1
ATOM 825 C CA . GLU A 1 107 ? -4.492 -14.362 -15.099 1.00 69.88 107 GLU A CA 1
ATOM 826 C C . GLU A 1 107 ? -4.001 -13.885 -13.716 1.00 69.88 107 GLU A C 1
ATOM 828 O O . GLU A 1 107 ? -3.530 -14.680 -12.892 1.00 69.88 107 GLU A O 1
ATOM 833 N N . TYR A 1 108 ? -4.084 -12.579 -13.447 1.00 77.00 108 TYR A N 1
ATOM 834 C CA . TYR A 1 108 ? -3.874 -12.041 -12.106 1.00 77.00 108 TYR A CA 1
ATOM 835 C C . TYR A 1 108 ? -4.969 -12.556 -11.177 1.00 77.00 108 TYR A C 1
ATOM 837 O O . TYR A 1 108 ? -6.158 -12.310 -11.377 1.00 77.00 108 TYR A O 1
ATOM 845 N N . LYS A 1 109 ? -4.558 -13.263 -10.129 1.00 78.94 109 LYS A N 1
ATOM 846 C CA . LYS A 1 109 ? -5.473 -13.870 -9.160 1.00 78.94 109 LYS A CA 1
ATOM 847 C C . LYS A 1 109 ? -5.390 -13.092 -7.864 1.00 78.94 109 LYS A C 1
ATOM 849 O O . LYS A 1 109 ? -4.424 -13.238 -7.113 1.00 78.94 109 LYS A O 1
ATOM 854 N N . SER A 1 110 ? -6.376 -12.228 -7.631 1.00 83.50 110 SER A N 1
ATOM 855 C CA . SER A 1 110 ? -6.527 -11.547 -6.347 1.00 83.50 110 SER A CA 1
ATOM 856 C C . SER A 1 110 ? -6.812 -12.568 -5.249 1.00 83.50 110 SER A C 1
ATOM 858 O O . SER A 1 110 ? -7.605 -13.488 -5.451 1.00 83.50 110 SER A O 1
ATOM 860 N N . ALA A 1 111 ? -6.189 -12.414 -4.082 1.00 86.31 111 ALA A N 1
ATOM 861 C CA . ALA A 1 111 ? -6.432 -13.314 -2.958 1.00 86.31 111 ALA A CA 1
ATOM 862 C C . ALA A 1 111 ? -7.848 -13.181 -2.364 1.00 86.31 111 ALA A C 1
ATOM 864 O O . ALA A 1 111 ? -8.274 -14.089 -1.657 1.00 86.31 111 ALA A O 1
ATOM 865 N N . TYR A 1 112 ? -8.572 -12.094 -2.662 1.00 81.12 112 TYR A N 1
ATOM 866 C CA . TYR A 1 112 ? -9.854 -11.725 -2.042 1.00 81.12 112 TYR A CA 1
ATOM 867 C C . TYR A 1 112 ? -11.008 -11.564 -3.060 1.00 81.12 112 TYR A C 1
ATOM 869 O O . TYR A 1 112 ? -11.934 -10.783 -2.849 1.00 81.12 112 TYR A O 1
ATOM 877 N N . HIS A 1 113 ? -10.953 -12.298 -4.179 1.00 72.56 113 HIS A N 1
ATOM 878 C CA . HIS A 1 113 ? -11.966 -12.254 -5.246 1.00 72.56 113 HIS A CA 1
ATOM 879 C C . HIS A 1 113 ? -13.348 -12.790 -4.801 1.00 72.56 113 HIS A C 1
ATOM 881 O O . HIS A 1 113 ? -13.436 -13.724 -4.005 1.00 72.56 113 HIS A O 1
ATOM 887 N N . ASP A 1 114 ? -14.413 -12.201 -5.353 1.00 65.00 114 ASP A N 1
ATOM 888 C CA . ASP A 1 114 ? -15.851 -12.450 -5.147 1.00 65.00 114 ASP A CA 1
ATOM 889 C C . ASP A 1 114 ? -16.331 -12.461 -3.679 1.00 65.00 114 ASP A C 1
ATOM 891 O O . ASP A 1 114 ? -17.218 -13.231 -3.305 1.00 65.00 114 ASP A O 1
ATOM 895 N N . ARG A 1 115 ? -15.760 -11.602 -2.816 1.00 68.81 115 ARG A N 1
ATOM 896 C CA . ARG A 1 115 ? -16.098 -11.563 -1.381 1.00 68.81 115 ARG A CA 1
ATOM 897 C C . ARG A 1 115 ? -16.991 -10.405 -0.927 1.00 68.81 115 ARG A C 1
ATOM 899 O O . ARG A 1 115 ? -16.729 -9.222 -1.176 1.00 68.81 115 ARG A O 1
ATOM 906 N N . ASN A 1 116 ? -18.019 -10.783 -0.169 1.00 68.06 116 ASN A N 1
ATOM 907 C CA . ASN A 1 116 ? -18.896 -9.881 0.572 1.00 68.06 116 ASN A CA 1
ATOM 908 C C . ASN A 1 116 ? -18.213 -9.385 1.852 1.00 68.06 116 ASN A C 1
ATOM 910 O O . ASN A 1 116 ? -17.344 -10.059 2.406 1.00 68.06 116 ASN A O 1
ATOM 914 N N . TRP A 1 117 ? -18.644 -8.222 2.335 1.00 68.75 117 TRP A N 1
ATOM 915 C CA . TRP A 1 117 ? -18.332 -7.760 3.684 1.00 68.75 117 TRP A CA 1
ATOM 916 C C . TRP A 1 117 ? -19.347 -8.417 4.632 1.00 68.75 117 TRP A C 1
ATOM 918 O O . TRP A 1 117 ? -20.553 -8.217 4.508 1.00 68.75 117 TRP A O 1
ATOM 928 N N . GLU A 1 118 ? -18.863 -9.295 5.507 1.00 66.62 118 GLU A N 1
ATOM 929 C CA . GLU A 1 118 ? -19.653 -9.946 6.556 1.00 66.62 118 GLU A CA 1
ATOM 930 C C . GLU A 1 118 ? -19.767 -9.028 7.789 1.00 66.62 118 GLU A C 1
ATOM 932 O O . GLU A 1 118 ? -19.157 -7.965 7.855 1.00 66.62 118 GLU A O 1
ATOM 937 N N . GLN A 1 119 ? -20.547 -9.421 8.798 1.00 60.78 119 GLN A N 1
ATOM 938 C CA . GLN A 1 119 ? -20.920 -8.542 9.923 1.00 60.78 119 GLN A CA 1
ATOM 939 C C . GLN A 1 119 ? -19.769 -8.166 10.886 1.00 60.78 119 GLN A C 1
ATOM 941 O O . GLN A 1 119 ? -19.977 -7.393 11.819 1.00 60.78 119 GLN A O 1
ATOM 946 N N . ASP A 1 120 ? -18.552 -8.667 10.666 1.00 72.75 120 ASP A N 1
ATOM 947 C CA . ASP A 1 120 ? -17.370 -8.440 11.510 1.00 72.75 120 ASP A CA 1
ATOM 948 C C . ASP A 1 120 ? -16.651 -7.106 11.191 1.00 72.75 120 ASP A C 1
ATOM 950 O O . ASP A 1 120 ? -15.429 -7.034 11.038 1.00 72.75 120 ASP A O 1
ATOM 954 N N . GLU A 1 121 ? -17.419 -6.012 11.124 1.00 76.19 121 GLU A N 1
ATOM 955 C CA . GLU A 1 121 ? -16.967 -4.640 10.820 1.00 76.19 121 GLU A CA 1
ATOM 956 C C . GLU A 1 121 ? -15.653 -4.255 11.531 1.00 76.19 121 GLU A C 1
ATOM 958 O O . GLU A 1 121 ? -14.707 -3.734 10.930 1.00 76.19 121 GLU A O 1
ATOM 963 N N . HIS A 1 122 ? -15.563 -4.559 12.830 1.00 79.81 122 HIS A N 1
ATOM 964 C CA . HIS A 1 122 ? -14.401 -4.250 13.661 1.00 79.81 122 HIS A CA 1
ATOM 965 C C . HIS A 1 122 ? -13.109 -4.949 13.205 1.00 79.81 122 HIS A C 1
ATOM 967 O O . HIS A 1 122 ? -12.021 -4.463 13.525 1.00 79.81 122 HIS A O 1
ATOM 973 N N . ILE A 1 123 ? -13.192 -6.086 12.506 1.00 81.81 123 ILE A N 1
ATOM 974 C CA . ILE A 1 123 ? -12.029 -6.787 11.948 1.00 81.81 123 ILE A CA 1
ATOM 975 C C . ILE A 1 123 ? -11.507 -6.025 10.728 1.00 81.81 123 ILE A C 1
ATOM 977 O O . ILE A 1 123 ? -10.296 -5.814 10.629 1.00 81.81 1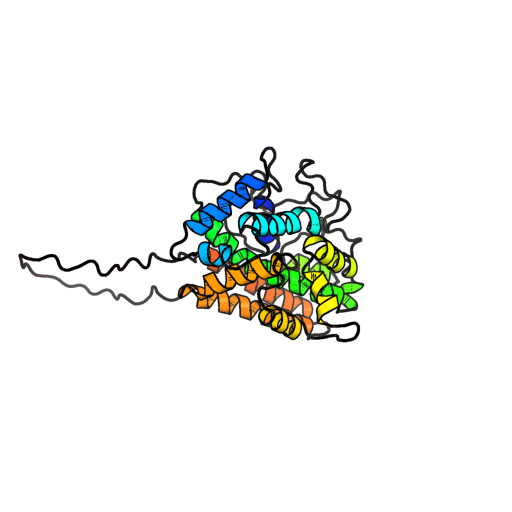23 ILE A O 1
ATOM 981 N N . TYR A 1 124 ? -12.385 -5.536 9.850 1.00 83.19 124 TYR A N 1
ATOM 982 C CA . TYR A 1 124 ? -11.987 -4.749 8.675 1.00 83.19 124 TYR A CA 1
ATOM 983 C C . TYR A 1 124 ? -11.378 -3.408 9.078 1.00 83.19 124 TYR A C 1
ATOM 985 O O . TYR A 1 124 ? -10.301 -3.053 8.601 1.00 83.19 124 TYR A O 1
ATOM 993 N N . ALA A 1 125 ? -12.003 -2.715 10.032 1.00 85.06 125 ALA A N 1
ATOM 994 C CA . ALA A 1 125 ? -11.504 -1.459 10.583 1.00 85.06 125 ALA A CA 1
ATOM 995 C C . ALA A 1 125 ? -10.084 -1.602 11.166 1.00 85.06 125 ALA A C 1
ATOM 997 O O . ALA A 1 125 ? -9.181 -0.842 10.812 1.00 85.06 125 ALA A O 1
ATOM 998 N N . LYS A 1 126 ? -9.849 -2.627 12.002 1.00 83.06 126 LYS A N 1
ATOM 999 C CA . LYS A 1 126 ? -8.506 -2.949 12.524 1.00 83.06 126 LYS A CA 1
ATOM 1000 C C . LYS A 1 126 ? -7.532 -3.295 11.397 1.00 83.06 126 LYS A C 1
ATOM 1002 O O . LYS A 1 126 ? -6.423 -2.774 11.380 1.00 83.06 126 LYS A O 1
ATOM 1007 N N . THR A 1 127 ? -7.943 -4.149 10.458 1.00 85.38 127 THR A N 1
ATOM 1008 C CA . THR A 1 127 ? -7.108 -4.590 9.329 1.00 85.38 127 THR A CA 1
ATOM 1009 C C . THR A 1 127 ? -6.631 -3.393 8.510 1.00 85.38 127 THR A C 1
ATOM 1011 O O . THR A 1 127 ? -5.425 -3.218 8.338 1.00 85.38 127 THR A O 1
ATOM 1014 N N . PHE A 1 128 ? -7.540 -2.504 8.103 1.00 88.56 128 PHE A N 1
ATOM 1015 C CA . PHE A 1 128 ? -7.221 -1.286 7.359 1.00 88.56 128 PHE A CA 1
ATOM 1016 C C . PHE A 1 128 ? -6.159 -0.421 8.054 1.00 88.56 128 PHE A C 1
ATOM 1018 O O . PHE A 1 128 ? -5.136 -0.107 7.442 1.00 88.56 128 PHE A O 1
ATOM 1025 N N . LEU A 1 129 ? -6.347 -0.119 9.346 1.00 85.31 129 LEU A N 1
ATOM 1026 C CA . LEU A 1 129 ? -5.420 0.696 10.148 1.00 85.31 129 LEU A CA 1
ATOM 1027 C C . LEU A 1 129 ? -3.978 0.157 10.146 1.00 85.31 129 LEU A C 1
ATOM 1029 O O . LEU A 1 129 ? -3.021 0.928 10.237 1.00 85.31 129 LEU A O 1
ATOM 1033 N N . PHE A 1 130 ? -3.802 -1.158 10.020 1.00 82.44 130 PHE A N 1
ATOM 1034 C CA . PHE A 1 130 ? -2.482 -1.770 9.901 1.00 82.44 130 PHE A CA 1
ATOM 1035 C C . PHE A 1 130 ? -1.949 -1.794 8.468 1.00 82.44 130 PHE A C 1
ATOM 1037 O O . PHE A 1 130 ? -0.786 -1.443 8.238 1.00 82.44 130 PHE A O 1
ATOM 1044 N N . LEU A 1 131 ? -2.777 -2.205 7.503 1.00 89.12 131 LEU A N 1
ATOM 1045 C CA . LEU A 1 131 ? -2.344 -2.383 6.117 1.00 89.12 131 LEU A CA 1
ATOM 1046 C C . LEU A 1 131 ? -1.970 -1.055 5.451 1.00 89.12 131 LEU A C 1
ATOM 1048 O O . LEU A 1 131 ? -0.981 -1.021 4.724 1.00 89.12 131 LEU A O 1
ATOM 1052 N N . VAL A 1 132 ? -2.687 0.039 5.739 1.00 88.56 132 VAL A N 1
ATOM 1053 C CA . VAL A 1 132 ? -2.373 1.384 5.215 1.00 88.56 132 VAL A CA 1
ATOM 1054 C C . VAL A 1 132 ? -0.939 1.785 5.550 1.00 88.56 132 VAL A C 1
ATOM 1056 O O . VAL A 1 132 ? -0.187 2.158 4.654 1.00 88.56 132 VAL A O 1
ATOM 1059 N N . CYS A 1 133 ? -0.534 1.676 6.821 1.00 87.12 133 CYS A N 1
ATOM 1060 C CA . CYS A 1 133 ? 0.823 2.014 7.253 1.00 87.12 133 CYS A CA 1
ATOM 1061 C C . CYS A 1 133 ? 1.872 1.179 6.505 1.00 87.12 133 CYS A C 1
ATOM 1063 O O . CYS A 1 133 ? 2.843 1.722 5.981 1.00 87.12 133 CYS A O 1
ATOM 1065 N N . LEU A 1 134 ? 1.668 -0.139 6.435 1.00 89.25 134 LEU A N 1
ATOM 1066 C CA . LEU A 1 134 ? 2.595 -1.065 5.787 1.00 89.25 134 LEU A CA 1
ATOM 1067 C C . LEU A 1 134 ? 2.742 -0.779 4.284 1.00 89.25 134 LEU A C 1
ATOM 1069 O O . LEU A 1 134 ? 3.857 -0.648 3.776 1.00 89.25 134 LEU A O 1
ATOM 1073 N N . VAL A 1 135 ? 1.615 -0.661 3.583 1.00 91.50 135 VAL A N 1
ATOM 1074 C CA . VAL A 1 135 ? 1.568 -0.434 2.135 1.00 91.50 135 VAL A CA 1
ATOM 1075 C C . VAL A 1 135 ? 2.085 0.962 1.785 1.00 91.50 135 VAL A C 1
ATOM 1077 O O . VAL A 1 135 ? 2.828 1.079 0.811 1.00 91.50 135 VAL A O 1
ATOM 1080 N N . PHE A 1 136 ? 1.816 1.983 2.614 1.00 88.44 136 PHE A N 1
ATOM 1081 C CA . PHE A 1 136 ? 2.413 3.314 2.474 1.00 88.44 136 PHE A CA 1
ATOM 1082 C C . PHE A 1 136 ? 3.936 3.227 2.374 1.00 88.44 136 PHE A C 1
ATOM 1084 O O . PHE A 1 136 ? 4.492 3.634 1.357 1.00 88.44 136 PHE A O 1
ATOM 1091 N N . TYR A 1 137 ? 4.623 2.684 3.387 1.00 87.56 137 TYR A N 1
ATOM 1092 C CA . TYR A 1 137 ? 6.092 2.713 3.416 1.00 87.56 137 TYR A CA 1
ATOM 1093 C C . TYR A 1 137 ? 6.712 1.879 2.287 1.00 87.56 137 TYR A C 1
ATOM 1095 O O . TYR A 1 137 ? 7.714 2.288 1.706 1.00 87.56 137 TYR A O 1
ATOM 1103 N N . ILE A 1 138 ? 6.109 0.740 1.933 1.00 90.94 138 ILE A N 1
ATOM 1104 C CA . ILE A 1 138 ? 6.650 -0.159 0.903 1.00 90.94 138 ILE A CA 1
ATOM 1105 C C . ILE A 1 138 ? 6.471 0.420 -0.508 1.00 90.94 138 ILE A C 1
ATOM 1107 O O . ILE A 1 138 ? 7.426 0.418 -1.284 1.00 90.94 138 ILE A O 1
ATOM 1111 N N . ILE A 1 139 ? 5.300 0.979 -0.834 1.00 89.38 139 ILE A N 1
ATOM 1112 C CA . ILE A 1 139 ? 5.065 1.638 -2.131 1.00 89.38 139 ILE A CA 1
ATOM 1113 C C . ILE A 1 139 ? 5.855 2.945 -2.240 1.00 89.38 139 ILE A C 1
ATOM 1115 O O . ILE A 1 139 ? 6.391 3.266 -3.297 1.00 89.38 139 ILE A O 1
ATOM 1119 N N . THR A 1 140 ? 5.990 3.674 -1.139 1.00 86.19 140 THR A N 1
ATOM 1120 C CA . THR A 1 140 ? 6.762 4.917 -1.094 1.00 86.19 140 THR A CA 1
ATOM 1121 C C . THR A 1 140 ? 8.261 4.670 -1.276 1.00 86.19 140 THR A C 1
ATOM 1123 O O . THR A 1 140 ? 8.926 5.396 -2.013 1.00 86.19 140 THR A O 1
ATOM 1126 N N . PHE A 1 141 ? 8.798 3.608 -0.671 1.00 88.50 141 PHE A N 1
ATOM 1127 C CA . PHE A 1 141 ? 10.159 3.151 -0.945 1.00 88.50 141 PHE A CA 1
ATOM 1128 C C . PHE A 1 141 ? 10.334 2.697 -2.397 1.00 88.50 141 PHE A C 1
ATOM 1130 O O . PHE A 1 141 ? 11.341 3.023 -3.023 1.00 88.50 141 PHE A O 1
ATOM 1137 N N . LEU A 1 142 ? 9.353 1.973 -2.945 1.00 90.00 142 LEU A N 1
ATOM 1138 C CA . LEU A 1 142 ? 9.364 1.551 -4.342 1.00 90.00 142 LEU A CA 1
ATOM 1139 C C . LEU A 1 142 ? 9.421 2.757 -5.287 1.00 90.00 142 LEU A C 1
ATOM 1141 O O . LEU A 1 142 ? 10.279 2.763 -6.166 1.00 90.00 142 LEU A O 1
ATOM 1145 N N . TYR A 1 143 ? 8.581 3.779 -5.077 1.00 88.06 143 TYR A N 1
ATOM 1146 C CA . TYR A 1 143 ? 8.652 5.051 -5.804 1.00 88.06 143 TYR A CA 1
ATOM 1147 C C . TYR A 1 143 ? 10.053 5.663 -5.706 1.00 88.06 143 TYR A C 1
ATOM 1149 O O . TYR A 1 143 ? 10.675 5.911 -6.735 1.00 88.06 143 TYR A O 1
ATOM 1157 N N . TRP A 1 144 ? 10.573 5.841 -4.484 1.00 83.00 144 TRP A N 1
ATOM 1158 C CA . TRP A 1 144 ? 11.873 6.476 -4.252 1.00 83.00 144 TRP A CA 1
ATOM 1159 C C . TRP A 1 144 ? 13.007 5.761 -4.999 1.00 83.00 144 TRP A C 1
ATOM 1161 O O . TRP A 1 144 ? 13.778 6.379 -5.732 1.00 83.00 144 TRP A O 1
ATOM 1171 N N . MET A 1 145 ? 13.094 4.436 -4.856 1.00 85.44 145 MET A N 1
ATOM 1172 C CA . MET A 1 145 ? 14.105 3.651 -5.562 1.00 85.44 145 MET A CA 1
ATOM 1173 C C . MET A 1 145 ? 13.908 3.730 -7.075 1.00 85.44 145 MET A C 1
ATOM 1175 O O . MET A 1 145 ? 14.876 3.925 -7.802 1.00 85.44 145 MET A O 1
ATOM 1179 N N . CYS A 1 146 ? 12.674 3.617 -7.561 1.00 86.38 146 CYS A N 1
ATOM 1180 C CA . CYS A 1 146 ? 12.387 3.644 -8.990 1.00 86.38 146 CYS A CA 1
ATOM 1181 C C . CYS A 1 146 ? 12.592 5.015 -9.644 1.00 86.38 146 CYS A C 1
ATOM 1183 O O . CYS A 1 146 ? 12.851 5.038 -10.842 1.00 86.38 146 CYS A O 1
ATOM 1185 N N . LYS A 1 147 ? 12.510 6.126 -8.899 1.00 83.06 147 LYS A N 1
ATOM 1186 C CA . LYS A 1 147 ? 12.715 7.477 -9.441 1.00 83.06 147 LYS A CA 1
ATOM 1187 C C . LYS A 1 147 ? 14.164 7.948 -9.354 1.00 83.06 147 LYS A C 1
ATOM 1189 O O . LYS A 1 147 ? 14.702 8.430 -10.345 1.00 83.06 147 LYS A O 1
ATOM 1194 N N . ASP A 1 148 ? 14.803 7.778 -8.195 1.00 75.06 148 ASP A N 1
ATOM 1195 C CA . ASP A 1 148 ? 16.099 8.406 -7.902 1.00 75.06 148 ASP A CA 1
ATOM 1196 C C . ASP A 1 148 ? 17.287 7.424 -7.915 1.00 75.06 148 ASP A C 1
ATOM 1198 O O . ASP A 1 148 ? 18.444 7.844 -8.003 1.00 75.06 148 ASP A O 1
ATOM 1202 N N . ASN A 1 149 ? 17.055 6.102 -7.895 1.00 75.38 149 ASN A N 1
ATOM 1203 C CA . ASN A 1 149 ? 18.119 5.120 -8.121 1.00 75.38 149 ASN A CA 1
ATOM 1204 C C . ASN A 1 149 ? 18.156 4.702 -9.600 1.00 75.38 149 ASN A C 1
ATOM 1206 O O . ASN A 1 149 ? 17.404 3.831 -10.038 1.00 75.38 149 ASN A O 1
ATOM 1210 N N . GLY A 1 150 ? 19.099 5.265 -10.362 1.00 74.56 150 GLY A N 1
ATOM 1211 C CA . GLY A 1 150 ? 19.224 5.050 -11.812 1.00 74.56 150 GLY A CA 1
ATOM 1212 C C . GLY A 1 150 ? 19.328 3.586 -12.279 1.00 74.56 150 GLY A C 1
ATOM 1213 O O . GLY A 1 150 ? 19.041 3.302 -13.442 1.00 74.56 150 GLY A O 1
ATOM 1214 N N . ARG A 1 151 ? 19.684 2.637 -11.397 1.00 76.81 151 ARG A N 1
ATOM 1215 C CA . ARG A 1 151 ? 19.659 1.191 -11.693 1.00 76.81 151 ARG A CA 1
ATOM 1216 C C . ARG A 1 151 ? 18.249 0.596 -11.619 1.00 76.81 151 ARG A C 1
ATOM 1218 O O . ARG A 1 151 ? 17.947 -0.329 -12.367 1.00 76.81 151 ARG A O 1
ATOM 1225 N N . TRP A 1 152 ? 17.411 1.078 -10.703 1.00 85.00 152 TRP A N 1
ATOM 1226 C CA . TRP A 1 152 ? 16.015 0.650 -10.587 1.00 85.00 152 TRP A CA 1
ATOM 1227 C C . TRP A 1 152 ? 15.162 1.323 -11.662 1.00 85.00 152 TRP A C 1
ATOM 1229 O O . TRP A 1 152 ? 14.432 0.612 -12.342 1.00 85.00 152 TRP A O 1
ATOM 1239 N N . ALA A 1 153 ? 15.333 2.634 -11.877 1.00 81.94 153 ALA A N 1
ATOM 1240 C CA . ALA A 1 153 ? 14.690 3.418 -12.940 1.00 81.94 153 ALA A CA 1
ATOM 1241 C C . ALA A 1 153 ? 14.742 2.712 -14.310 1.00 81.94 153 ALA A C 1
ATOM 1243 O O . ALA A 1 153 ? 13.721 2.311 -14.870 1.00 81.94 153 ALA A O 1
ATOM 1244 N N . ASN A 1 154 ? 15.957 2.405 -14.774 1.00 81.25 154 ASN A N 1
ATOM 1245 C CA . ASN A 1 154 ? 16.203 1.708 -16.040 1.00 81.25 154 ASN A CA 1
ATOM 1246 C C . ASN A 1 154 ? 15.987 0.176 -15.970 1.00 81.25 154 ASN A C 1
ATOM 1248 O O . ASN A 1 154 ? 16.182 -0.523 -16.964 1.00 81.25 154 ASN A O 1
ATOM 1252 N N . GLY A 1 155 ? 15.631 -0.378 -14.807 1.00 78.44 155 GLY A N 1
ATOM 1253 C CA . GLY A 1 155 ? 15.522 -1.819 -14.579 1.00 78.44 155 GLY A CA 1
ATOM 1254 C C . GLY A 1 155 ? 14.142 -2.378 -14.928 1.00 78.44 155 GLY A C 1
ATOM 1255 O O . GLY A 1 155 ? 13.138 -1.949 -14.368 1.00 78.44 155 GLY A O 1
ATOM 1256 N N . THR A 1 156 ? 14.092 -3.385 -15.803 1.00 78.44 156 THR A N 1
ATOM 1257 C CA . THR A 1 156 ? 12.867 -4.145 -16.118 1.00 78.44 156 THR A CA 1
ATOM 1258 C C . THR A 1 156 ? 12.536 -5.201 -15.055 1.00 78.44 156 THR A C 1
ATOM 1260 O O . THR A 1 156 ? 13.412 -5.622 -14.293 1.00 78.44 156 THR A O 1
ATOM 1263 N N . PHE A 1 157 ? 11.287 -5.673 -15.039 1.00 70.50 157 PHE A N 1
ATOM 1264 C CA . PHE A 1 157 ? 10.679 -6.592 -14.054 1.00 70.50 157 PHE A CA 1
ATOM 1265 C C . PHE A 1 157 ? 11.210 -8.046 -13.990 1.00 70.50 157 PHE A C 1
ATOM 1267 O O . PHE A 1 157 ? 10.523 -8.942 -13.502 1.00 70.50 157 PHE A O 1
ATOM 1274 N N . THR A 1 158 ? 12.435 -8.315 -14.440 1.00 75.69 158 THR A N 1
ATOM 1275 C CA . THR A 1 158 ? 12.989 -9.681 -14.448 1.00 75.69 158 THR A CA 1
ATOM 1276 C C . THR A 1 158 ? 13.485 -10.134 -13.066 1.00 75.69 158 THR A C 1
ATOM 1278 O O . THR A 1 158 ? 13.968 -9.329 -12.269 1.00 75.69 158 THR A O 1
ATOM 1281 N N . VAL A 1 159 ? 13.473 -11.450 -12.813 1.00 68.38 159 VAL A N 1
ATOM 1282 C CA . VAL A 1 159 ? 13.983 -12.092 -11.574 1.00 68.38 159 VAL A CA 1
ATOM 1283 C C . VAL A 1 159 ? 15.466 -11.823 -11.268 1.00 68.38 159 VAL A C 1
ATOM 1285 O O . VAL A 1 159 ? 15.910 -11.964 -10.128 1.00 68.38 159 VAL A O 1
ATOM 1288 N N . SER A 1 160 ? 16.266 -11.422 -12.260 1.00 73.69 160 SER A N 1
ATOM 1289 C CA . SER A 1 160 ? 17.652 -10.984 -12.044 1.00 73.69 160 SER A CA 1
ATOM 1290 C C . SER A 1 160 ? 17.750 -9.567 -11.472 1.00 73.69 160 SER A C 1
ATOM 1292 O O . SER A 1 160 ? 18.737 -9.244 -10.807 1.00 73.69 160 SER A O 1
ATOM 1294 N N . ASN A 1 161 ? 16.741 -8.728 -11.710 1.00 82.12 161 ASN A N 1
ATOM 1295 C CA . ASN A 1 161 ? 16.772 -7.292 -11.453 1.00 82.12 161 ASN A CA 1
ATOM 1296 C C . ASN A 1 161 ? 16.162 -6.935 -10.089 1.00 82.12 161 ASN A C 1
ATOM 1298 O O . ASN A 1 161 ? 15.341 -7.662 -9.529 1.00 82.12 161 ASN A O 1
ATOM 1302 N N . ALA A 1 162 ? 16.553 -5.779 -9.546 1.00 83.44 162 ALA A N 1
ATOM 1303 C CA . ALA A 1 162 ? 16.098 -5.347 -8.225 1.00 83.44 162 ALA A CA 1
ATOM 1304 C C . ALA A 1 162 ? 14.573 -5.083 -8.134 1.00 83.44 162 ALA A C 1
ATOM 1306 O O . ALA A 1 162 ? 13.991 -5.544 -7.151 1.00 83.44 162 ALA A O 1
ATOM 1307 N N . PRO A 1 163 ? 13.898 -4.461 -9.130 1.00 84.56 163 PRO A N 1
ATOM 1308 C CA . PRO A 1 163 ? 12.439 -4.309 -9.103 1.00 84.56 163 PRO A CA 1
ATOM 1309 C C . PRO A 1 163 ? 11.685 -5.648 -9.119 1.00 84.56 163 PRO A C 1
ATOM 1311 O O . PRO A 1 163 ? 10.777 -5.837 -8.312 1.00 84.56 163 PRO A O 1
ATOM 1314 N N . GLY A 1 164 ? 12.094 -6.609 -9.961 1.00 85.44 164 GLY A N 1
ATOM 1315 C CA . GLY A 1 164 ? 11.478 -7.944 -10.015 1.00 85.44 164 GLY A CA 1
ATOM 1316 C C . GLY A 1 164 ? 11.555 -8.666 -8.667 1.00 85.44 164 GLY A C 1
ATOM 1317 O O . GLY A 1 164 ? 10.524 -9.014 -8.087 1.00 85.44 164 GLY A O 1
ATOM 1318 N N . LYS A 1 165 ? 12.764 -8.760 -8.093 1.00 86.19 165 LYS A N 1
ATOM 1319 C CA . LYS A 1 165 ? 12.998 -9.335 -6.752 1.00 86.19 165 LYS A CA 1
ATOM 1320 C C . LYS A 1 165 ? 12.232 -8.631 -5.630 1.00 86.19 165 LYS A C 1
ATOM 1322 O O . LYS A 1 165 ? 11.823 -9.274 -4.668 1.00 86.19 165 LYS A O 1
ATOM 1327 N N . PHE A 1 166 ? 12.031 -7.317 -5.728 1.00 89.31 166 PHE A N 1
ATOM 1328 C CA . PHE A 1 166 ? 11.233 -6.579 -4.750 1.00 89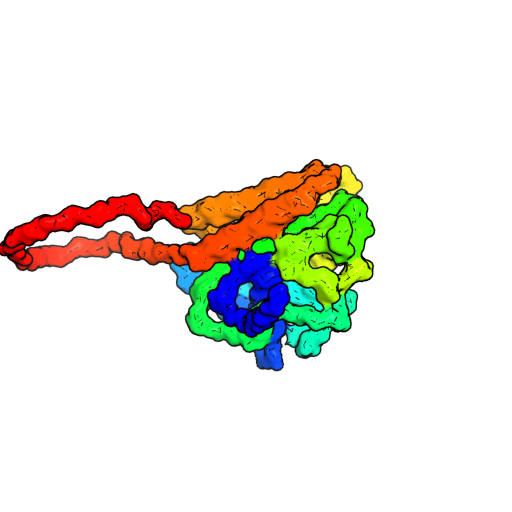.31 166 PHE A CA 1
ATOM 1329 C C . PHE A 1 166 ? 9.747 -6.965 -4.826 1.00 89.31 166 PHE A C 1
ATOM 1331 O O . PHE A 1 166 ? 9.117 -7.179 -3.792 1.00 89.31 166 PHE A O 1
ATOM 1338 N N . PHE A 1 167 ? 9.193 -7.133 -6.030 1.00 89.75 167 PHE A N 1
ATOM 1339 C CA . PHE A 1 167 ? 7.818 -7.616 -6.204 1.00 89.75 167 PHE A CA 1
ATOM 1340 C C . PHE A 1 167 ? 7.649 -9.093 -5.813 1.00 89.75 167 PHE A C 1
ATOM 1342 O O . PHE A 1 167 ? 6.633 -9.448 -5.219 1.00 89.75 167 PHE A O 1
ATOM 1349 N N . GLU A 1 168 ? 8.656 -9.934 -6.053 1.00 87.75 168 GLU A N 1
ATOM 1350 C CA . GLU A 1 168 ? 8.708 -11.314 -5.550 1.00 87.75 168 GLU A CA 1
ATOM 1351 C C . GLU A 1 168 ? 8.649 -11.337 -4.011 1.00 87.75 168 GLU A C 1
ATOM 1353 O O . GLU A 1 168 ? 7.787 -11.997 -3.432 1.00 87.75 168 GLU A O 1
ATOM 1358 N N . ALA A 1 169 ? 9.467 -10.518 -3.337 1.00 87.94 169 ALA A N 1
ATOM 1359 C CA . ALA A 1 169 ? 9.451 -10.367 -1.878 1.00 87.94 169 ALA A CA 1
ATOM 1360 C C . ALA A 1 169 ? 8.145 -9.750 -1.329 1.00 87.94 169 ALA A C 1
ATOM 1362 O O . ALA A 1 169 ? 7.754 -10.040 -0.196 1.00 87.94 169 ALA A O 1
ATOM 1363 N N . MET A 1 170 ? 7.435 -8.939 -2.123 1.00 90.25 170 MET A N 1
ATOM 1364 C CA . MET A 1 170 ? 6.075 -8.479 -1.807 1.00 90.25 170 MET A CA 1
ATOM 1365 C C . MET A 1 170 ? 5.012 -9.586 -1.936 1.00 90.25 170 MET A C 1
ATOM 1367 O O . MET A 1 170 ? 3.936 -9.440 -1.353 1.00 90.25 170 MET A O 1
ATOM 1371 N N . GLY A 1 171 ? 5.293 -10.681 -2.652 1.00 90.06 171 GLY A N 1
ATOM 1372 C CA . GLY A 1 171 ? 4.372 -11.800 -2.882 1.00 90.06 171 GLY A CA 1
ATOM 1373 C C . GLY A 1 171 ? 3.657 -11.797 -4.240 1.00 90.06 171 GLY A C 1
ATOM 1374 O O . GLY A 1 171 ? 2.593 -12.404 -4.352 1.00 90.06 171 GLY A O 1
ATOM 1375 N N . TYR A 1 172 ? 4.193 -11.109 -5.254 1.00 89.75 172 TYR A N 1
ATOM 1376 C CA . TYR A 1 172 ? 3.687 -11.168 -6.632 1.00 89.75 172 TYR A CA 1
ATOM 1377 C C . TYR A 1 172 ? 4.347 -12.296 -7.429 1.00 89.75 172 TYR A C 1
ATOM 1379 O O . TYR A 1 172 ? 5.573 -12.424 -7.436 1.00 89.75 172 TYR A O 1
ATOM 1387 N N . ASP A 1 173 ? 3.538 -13.041 -8.185 1.00 88.50 173 ASP A N 1
ATOM 1388 C CA . ASP A 1 173 ? 4.045 -13.913 -9.242 1.00 88.50 173 ASP A CA 1
ATOM 1389 C C . ASP A 1 173 ? 4.587 -13.060 -10.402 1.00 88.50 173 ASP A C 1
ATOM 1391 O O . ASP A 1 173 ? 3.869 -12.270 -11.017 1.00 88.50 173 ASP A O 1
ATOM 1395 N N . GLN A 1 174 ? 5.863 -13.257 -10.725 1.00 85.06 174 GLN A N 1
ATOM 1396 C CA . GLN A 1 174 ? 6.561 -12.581 -11.819 1.00 85.06 174 GLN A CA 1
ATOM 1397 C C . GLN A 1 174 ? 5.927 -12.868 -13.192 1.00 85.06 174 GLN A C 1
ATOM 1399 O O . GLN A 1 174 ? 6.080 -12.060 -14.110 1.00 85.06 174 GLN A O 1
ATOM 1404 N N . SER A 1 175 ? 5.194 -13.981 -13.338 1.00 85.81 175 SER A N 1
ATOM 1405 C CA . SER A 1 175 ? 4.461 -14.328 -14.561 1.00 85.81 175 SER A CA 1
ATOM 1406 C C . SER A 1 175 ? 3.275 -13.390 -14.837 1.00 85.81 175 SER A C 1
ATOM 1408 O O . SER A 1 175 ? 2.913 -13.197 -16.003 1.00 85.81 175 SER A O 1
ATOM 1410 N N . GLN A 1 176 ? 2.718 -12.776 -13.784 1.00 85.56 176 GLN A N 1
ATOM 1411 C CA . GLN A 1 176 ? 1.608 -11.817 -13.832 1.00 85.56 176 GLN A CA 1
ATOM 1412 C C . GLN A 1 176 ? 2.085 -10.367 -14.046 1.00 85.56 176 GLN A C 1
ATOM 1414 O O . GLN A 1 176 ? 1.303 -9.544 -14.518 1.00 85.56 176 GLN A O 1
ATOM 1419 N N . LEU A 1 177 ? 3.349 -10.047 -13.739 1.00 86.56 177 LEU A N 1
ATOM 1420 C CA . LEU A 1 177 ? 3.931 -8.705 -13.904 1.00 86.56 177 LEU A CA 1
ATOM 1421 C C . LEU A 1 177 ? 4.246 -8.394 -15.369 1.00 86.56 177 LEU A C 1
ATOM 1423 O O . LEU A 1 177 ? 4.768 -9.247 -16.092 1.00 86.56 177 LEU A O 1
ATOM 1427 N N . ASP A 1 178 ? 3.982 -7.164 -15.812 1.00 87.06 178 ASP A N 1
ATOM 1428 C CA . ASP A 1 178 ? 4.341 -6.733 -17.162 1.00 87.06 178 ASP A CA 1
ATOM 1429 C C . ASP A 1 178 ? 5.850 -6.480 -17.283 1.00 87.06 178 ASP A C 1
ATOM 1431 O O . ASP A 1 178 ? 6.380 -5.421 -16.948 1.00 87.06 178 ASP A O 1
ATOM 1435 N N . GLN A 1 179 ? 6.530 -7.493 -17.818 1.00 84.88 179 GLN A N 1
ATOM 1436 C CA . GLN A 1 179 ? 7.968 -7.535 -18.074 1.00 84.88 179 GLN A CA 1
ATOM 1437 C C . GLN A 1 179 ? 8.475 -6.425 -19.018 1.00 84.88 179 GLN A C 1
ATOM 1439 O O . GLN A 1 179 ? 9.687 -6.212 -19.086 1.00 84.88 179 GLN A O 1
ATOM 1444 N N . GLN A 1 180 ? 7.592 -5.710 -19.730 1.00 84.38 180 GLN A N 1
ATOM 1445 C CA . GLN A 1 180 ? 7.963 -4.550 -20.553 1.00 84.38 180 GLN A CA 1
ATOM 1446 C C . GLN A 1 180 ? 8.076 -3.244 -19.751 1.00 84.38 180 GLN A C 1
ATOM 1448 O O . GLN A 1 180 ? 8.696 -2.292 -20.226 1.00 84.38 180 GLN A O 1
ATOM 1453 N N . LYS A 1 181 ? 7.501 -3.178 -18.545 1.00 86.81 181 LYS A N 1
ATOM 1454 C CA . LYS A 1 181 ? 7.579 -2.002 -17.668 1.00 86.81 181 LYS A CA 1
ATOM 1455 C C . LYS A 1 181 ? 8.959 -1.928 -16.985 1.00 86.81 181 LYS A C 1
ATOM 1457 O O . LYS A 1 181 ? 9.603 -2.949 -16.722 1.00 86.81 181 LYS A O 1
ATOM 1462 N N . ASN A 1 182 ? 9.403 -0.712 -16.673 1.00 88.00 182 ASN A N 1
ATOM 1463 C CA . ASN A 1 182 ? 10.645 -0.415 -15.949 1.00 88.00 182 ASN A CA 1
ATOM 1464 C C . ASN A 1 182 ? 10.371 0.423 -14.684 1.00 88.00 182 ASN A C 1
ATOM 1466 O O . ASN A 1 182 ? 9.233 0.835 -14.451 1.00 88.00 182 ASN A O 1
ATOM 1470 N N . GLY A 1 183 ? 11.410 0.706 -13.893 1.00 87.06 183 GLY A N 1
ATOM 1471 C CA . GLY A 1 183 ? 11.322 1.582 -12.723 1.00 87.06 183 GLY A CA 1
ATOM 1472 C C . GLY A 1 183 ? 10.713 2.951 -13.021 1.00 87.06 183 GLY A C 1
ATOM 1473 O O . GLY A 1 183 ? 9.779 3.337 -12.323 1.00 87.06 183 GLY A O 1
ATOM 1474 N N . ASP A 1 184 ? 11.141 3.644 -14.080 1.00 87.44 184 ASP A N 1
ATOM 1475 C CA . ASP A 1 184 ? 10.555 4.949 -14.438 1.00 87.44 184 ASP A CA 1
ATOM 1476 C C . ASP A 1 184 ? 9.029 4.858 -14.588 1.00 87.44 184 ASP A C 1
ATOM 1478 O O . ASP A 1 184 ? 8.299 5.658 -14.007 1.00 87.44 184 ASP A O 1
ATOM 1482 N N . THR A 1 185 ? 8.533 3.812 -15.262 1.00 88.50 185 THR A N 1
ATOM 1483 C CA . THR A 1 185 ? 7.088 3.592 -15.428 1.00 88.50 185 THR A CA 1
ATOM 1484 C C . THR A 1 185 ? 6.382 3.285 -14.102 1.00 88.50 185 THR A C 1
ATOM 1486 O O . THR A 1 185 ? 5.238 3.695 -13.918 1.00 88.50 185 THR A O 1
ATOM 1489 N N . ILE A 1 186 ? 7.031 2.592 -13.157 1.00 87.88 186 ILE A N 1
ATOM 1490 C CA . ILE A 1 186 ? 6.487 2.378 -11.801 1.00 87.88 186 ILE A CA 1
ATOM 1491 C C . ILE A 1 186 ? 6.374 3.713 -11.062 1.00 87.88 186 ILE A C 1
ATOM 1493 O O . ILE A 1 186 ? 5.345 3.990 -10.446 1.00 87.88 186 ILE A O 1
ATOM 1497 N N . ALA A 1 187 ? 7.426 4.530 -11.109 1.00 87.62 187 ALA A N 1
ATOM 1498 C CA . ALA A 1 187 ? 7.465 5.801 -10.405 1.00 87.62 187 ALA A CA 1
ATOM 1499 C C . ALA A 1 187 ? 6.433 6.783 -10.975 1.00 87.62 187 ALA A C 1
ATOM 1501 O O . ALA A 1 187 ? 5.636 7.323 -10.211 1.00 87.62 187 ALA A O 1
ATOM 1502 N N . ASP A 1 188 ? 6.377 6.927 -12.300 1.00 86.31 188 ASP A N 1
ATOM 1503 C CA . ASP A 1 188 ? 5.409 7.790 -12.984 1.00 86.31 188 ASP A CA 1
ATOM 1504 C C . ASP A 1 188 ? 3.969 7.320 -12.744 1.00 86.31 188 ASP A C 1
ATOM 1506 O O . ASP A 1 188 ? 3.104 8.138 -12.444 1.00 86.31 188 ASP A O 1
ATOM 1510 N N . ARG A 1 189 ? 3.700 6.004 -12.742 1.00 86.88 189 ARG A N 1
ATOM 1511 C CA . ARG A 1 189 ? 2.363 5.498 -12.386 1.00 86.88 189 ARG A CA 1
ATOM 1512 C C . ARG A 1 189 ? 1.993 5.762 -10.939 1.00 86.88 189 ARG A C 1
ATOM 1514 O O . ARG A 1 189 ? 0.828 6.042 -10.674 1.00 86.88 189 ARG A O 1
ATOM 1521 N N . LEU A 1 190 ? 2.934 5.718 -10.000 1.00 87.19 190 LEU A N 1
ATOM 1522 C CA . LEU A 1 190 ? 2.665 6.122 -8.620 1.00 87.19 190 LEU A CA 1
ATOM 1523 C C . LEU A 1 190 ? 2.390 7.631 -8.520 1.00 87.19 190 LEU A C 1
ATOM 1525 O O . LEU A 1 190 ? 1.462 8.019 -7.806 1.00 87.19 190 LEU A O 1
ATOM 1529 N N . THR A 1 191 ? 3.102 8.463 -9.287 1.00 82.88 191 THR A N 1
ATOM 1530 C CA . THR A 1 191 ? 2.806 9.896 -9.453 1.00 82.88 191 THR A CA 1
ATOM 1531 C C . THR A 1 191 ? 1.384 10.125 -9.973 1.00 82.88 191 THR A C 1
ATOM 1533 O O . THR A 1 191 ? 0.605 10.764 -9.265 1.00 82.88 191 THR A O 1
ATOM 1536 N N . ASP A 1 192 ? 1.021 9.544 -11.123 1.00 82.75 192 ASP A N 1
ATOM 1537 C CA . ASP A 1 192 ? -0.319 9.633 -11.734 1.00 82.75 192 ASP A CA 1
ATOM 1538 C C . ASP A 1 192 ? -1.434 9.183 -10.775 1.00 82.75 192 ASP A C 1
ATOM 1540 O O . ASP A 1 192 ? -2.515 9.766 -10.724 1.00 82.75 192 ASP A O 1
ATOM 1544 N N . THR A 1 193 ? -1.178 8.099 -10.038 1.00 81.75 193 THR A N 1
ATOM 1545 C CA . THR A 1 193 ? -2.189 7.394 -9.240 1.00 81.75 193 THR A CA 1
ATOM 1546 C C . THR A 1 193 ? -2.555 8.141 -7.964 1.00 81.75 193 THR A C 1
ATOM 1548 O O . THR A 1 193 ? -3.724 8.163 -7.580 1.00 81.75 193 THR A O 1
ATOM 1551 N N . PHE A 1 194 ? -1.564 8.707 -7.269 1.00 77.56 194 PHE A N 1
ATOM 1552 C CA . PHE A 1 194 ? -1.765 9.236 -5.916 1.00 77.56 194 PHE A CA 1
ATOM 1553 C C . PHE A 1 194 ? -1.609 10.752 -5.799 1.00 77.56 194 PHE A C 1
ATOM 1555 O O . PHE A 1 194 ? -1.980 11.292 -4.756 1.00 77.56 194 PHE A O 1
ATOM 1562 N N . ASN A 1 195 ? -1.056 11.427 -6.815 1.00 68.38 195 ASN A N 1
ATOM 1563 C CA . ASN A 1 195 ? -0.639 12.839 -6.838 1.00 68.38 195 ASN A CA 1
ATOM 1564 C C . ASN A 1 195 ? 0.381 13.259 -5.758 1.00 68.38 195 ASN A C 1
ATOM 1566 O O . ASN A 1 195 ? 1.266 14.056 -6.057 1.00 68.38 195 ASN A O 1
ATOM 1570 N N . GLY A 1 196 ? 0.369 12.683 -4.553 1.00 58.66 196 GLY A N 1
ATOM 1571 C CA . GLY A 1 196 ? 1.320 12.976 -3.475 1.00 58.66 196 GLY A CA 1
ATOM 1572 C C . GLY A 1 196 ? 2.779 12.632 -3.797 1.00 58.66 196 GLY A C 1
ATOM 1573 O O . GLY A 1 196 ? 3.694 13.211 -3.227 1.00 58.66 196 GLY A O 1
ATOM 1574 N N . PHE A 1 197 ? 3.047 11.756 -4.766 1.00 66.44 197 PHE A N 1
ATOM 1575 C CA . PHE A 1 197 ? 4.420 11.569 -5.246 1.00 66.44 197 PHE A CA 1
ATOM 1576 C C . PHE A 1 197 ? 4.904 12.736 -6.139 1.00 66.44 197 PHE A C 1
ATOM 1578 O O . PHE A 1 197 ? 6.105 12.878 -6.349 1.00 66.44 197 PHE A O 1
ATOM 1585 N N . SER A 1 198 ? 4.006 13.620 -6.607 1.00 59.22 198 SER A N 1
ATOM 1586 C CA . SER A 1 198 ? 4.355 14.833 -7.371 1.00 59.22 198 SER A CA 1
ATOM 1587 C C . SER A 1 198 ? 4.766 16.027 -6.495 1.00 59.22 198 SER A C 1
ATOM 1589 O O . SER A 1 198 ? 5.697 16.739 -6.877 1.00 59.22 198 SER A O 1
ATOM 1591 N N . GLU A 1 199 ? 4.176 16.232 -5.298 1.00 52.09 199 GLU A N 1
ATOM 1592 C CA . GLU A 1 199 ? 4.562 17.357 -4.411 1.00 52.09 199 GLU A CA 1
ATOM 1593 C C . GLU A 1 199 ? 6.040 17.285 -3.969 1.00 52.09 199 GLU A C 1
ATOM 1595 O O . GLU A 1 199 ? 6.647 18.302 -3.626 1.00 52.09 199 GLU A O 1
ATOM 1600 N N . LEU A 1 200 ? 6.663 16.114 -4.121 1.00 50.69 200 LEU A N 1
ATOM 1601 C CA . LEU A 1 200 ? 8.087 15.854 -3.910 1.00 50.69 200 LEU A CA 1
ATOM 1602 C C . LEU A 1 200 ? 9.000 16.579 -4.909 1.00 50.69 200 LEU A C 1
ATOM 1604 O O . LEU A 1 200 ? 10.030 17.111 -4.496 1.00 50.69 200 LEU A O 1
ATOM 1608 N N . GLN A 1 201 ? 8.619 16.682 -6.189 1.00 53.34 201 GLN A N 1
ATOM 1609 C CA . GLN A 1 201 ? 9.395 17.465 -7.164 1.00 53.34 201 GLN A CA 1
ATOM 1610 C C . GLN A 1 201 ? 9.409 18.956 -6.795 1.00 53.34 201 GLN A C 1
ATOM 1612 O O . GLN A 1 201 ? 10.433 19.625 -6.937 1.00 53.34 201 GLN A O 1
ATOM 1617 N N . ALA A 1 202 ? 8.294 19.466 -6.261 1.00 48.75 202 ALA A N 1
ATOM 1618 C CA . ALA A 1 202 ? 8.183 20.849 -5.804 1.00 48.75 202 ALA A CA 1
ATOM 1619 C C . ALA A 1 202 ? 8.925 21.107 -4.476 1.00 48.75 202 ALA A C 1
ATOM 1621 O O . ALA A 1 202 ? 9.498 22.180 -4.300 1.00 48.75 202 ALA A O 1
ATOM 1622 N N . ALA A 1 203 ? 8.943 20.139 -3.552 1.00 45.28 203 ALA A N 1
ATOM 1623 C CA . ALA A 1 203 ? 9.546 20.282 -2.221 1.00 45.28 203 ALA A CA 1
ATOM 1624 C C . ALA A 1 203 ? 11.077 20.080 -2.174 1.00 45.28 203 ALA A C 1
ATOM 1626 O O . ALA A 1 203 ? 11.725 20.495 -1.207 1.00 45.28 203 ALA A O 1
ATOM 1627 N N . TYR A 1 204 ? 11.671 19.430 -3.182 1.00 51.69 204 TYR A N 1
ATOM 1628 C CA . TYR A 1 204 ? 13.117 19.156 -3.222 1.00 51.69 204 TYR A CA 1
ATOM 1629 C C . TYR A 1 204 ? 13.927 20.060 -4.150 1.00 51.69 204 TYR A C 1
ATOM 1631 O O . TYR A 1 204 ? 15.124 20.238 -3.917 1.00 51.69 204 TYR A O 1
ATOM 1639 N N . GLY A 1 205 ? 13.293 20.661 -5.159 1.00 49.22 205 GLY A N 1
ATOM 1640 C CA . GLY A 1 205 ? 13.991 21.430 -6.184 1.00 49.22 205 GLY A CA 1
ATOM 1641 C C . GLY A 1 205 ? 14.818 20.550 -7.131 1.00 49.22 205 GLY A C 1
ATOM 1642 O O . GLY A 1 205 ? 15.144 19.396 -6.855 1.00 49.22 205 GLY A O 1
ATOM 1643 N N . SER A 1 206 ? 15.170 21.103 -8.289 1.00 44.25 206 SER A N 1
ATOM 1644 C CA . SER A 1 206 ? 15.750 20.367 -9.420 1.00 44.25 206 SER A CA 1
ATOM 1645 C C . SER A 1 206 ? 17.254 20.065 -9.275 1.00 44.25 206 SER A C 1
ATOM 1647 O O . SER A 1 206 ? 18.030 20.371 -10.181 1.00 44.25 206 SER A O 1
ATOM 1649 N N . GLY A 1 207 ? 17.700 19.522 -8.135 1.00 47.62 207 GLY A N 1
ATOM 1650 C CA . GLY A 1 207 ? 19.133 19.282 -7.902 1.00 47.62 207 GLY A CA 1
ATOM 1651 C C . GLY A 1 207 ? 19.559 18.550 -6.623 1.00 47.62 207 GLY A C 1
ATOM 1652 O O . GLY A 1 207 ? 20.744 18.592 -6.300 1.00 47.62 207 GLY A O 1
ATOM 1653 N N . GLY A 1 208 ? 18.653 17.903 -5.878 1.00 49.12 208 GLY A N 1
ATOM 1654 C CA . GLY A 1 208 ? 18.977 17.299 -4.577 1.00 49.12 208 GLY A CA 1
ATOM 1655 C C . GLY A 1 208 ? 18.561 15.835 -4.418 1.00 49.12 208 GLY A C 1
ATOM 1656 O O . GLY A 1 208 ? 17.466 15.567 -3.932 1.00 49.12 208 GLY A O 1
ATOM 1657 N N . SER A 1 209 ? 19.470 14.895 -4.709 1.00 52.97 209 SER A N 1
ATOM 1658 C CA . SER A 1 209 ? 19.333 13.481 -4.311 1.00 52.97 209 SER A CA 1
ATOM 1659 C C . SER A 1 209 ? 19.441 13.348 -2.787 1.00 52.97 209 SER A C 1
ATOM 1661 O O . SER A 1 209 ? 20.521 13.094 -2.248 1.00 52.97 209 SER A O 1
ATOM 1663 N N . SER A 1 210 ? 18.327 13.533 -2.079 1.00 60.19 210 SER A N 1
ATOM 1664 C CA . SER A 1 210 ? 18.250 13.241 -0.643 1.00 60.19 210 SER A CA 1
ATOM 1665 C C . SER A 1 210 ? 18.243 11.726 -0.376 1.00 60.19 210 SER A C 1
ATOM 1667 O O . SER A 1 210 ? 18.353 10.929 -1.305 1.00 60.19 210 SER A O 1
ATOM 1669 N N . SER A 1 211 ? 18.156 11.297 0.884 1.00 71.19 211 SER A N 1
ATOM 1670 C CA . SER A 1 211 ? 17.969 9.873 1.197 1.00 71.19 211 SER A CA 1
ATOM 1671 C C . SER A 1 211 ? 16.485 9.536 1.359 1.00 71.19 211 SER A C 1
ATOM 1673 O O . SER A 1 211 ? 15.705 10.402 1.746 1.00 71.19 211 SER A O 1
ATOM 1675 N N . TYR A 1 212 ? 16.102 8.266 1.176 1.00 74.75 212 TYR A N 1
ATOM 1676 C CA . TYR A 1 212 ? 14.755 7.787 1.528 1.00 74.75 212 TYR A CA 1
ATOM 1677 C C . TYR A 1 212 ? 14.366 8.158 2.976 1.00 74.75 212 TYR A C 1
ATOM 1679 O O . TYR A 1 212 ? 13.233 8.553 3.227 1.00 74.75 212 TYR A O 1
ATOM 1687 N N . SER A 1 213 ? 15.316 8.116 3.920 1.00 71.44 213 SER A N 1
ATOM 1688 C CA . SER A 1 213 ? 15.126 8.631 5.286 1.00 71.44 213 SER A CA 1
ATOM 1689 C C . SER A 1 213 ? 14.781 10.121 5.303 1.00 71.44 213 SER A C 1
ATOM 1691 O O . SER A 1 213 ? 13.752 10.484 5.852 1.00 71.44 213 SER A O 1
ATOM 1693 N N . THR A 1 214 ? 15.562 10.963 4.622 1.00 73.00 214 THR A N 1
ATOM 1694 C CA . THR A 1 214 ? 15.335 12.419 4.531 1.00 73.00 214 THR A CA 1
ATOM 1695 C C . THR A 1 214 ? 13.989 12.761 3.898 1.00 73.00 214 THR A C 1
ATOM 1697 O O . THR A 1 214 ? 13.352 13.740 4.276 1.00 73.00 214 THR A O 1
ATOM 1700 N N . PHE A 1 215 ? 13.550 11.955 2.935 1.00 73.50 215 PHE A N 1
ATOM 1701 C CA . PHE A 1 215 ? 12.228 12.058 2.334 1.00 73.50 215 PHE A CA 1
ATOM 1702 C C . PHE A 1 215 ? 11.103 11.681 3.325 1.00 73.50 215 PHE A C 1
ATOM 1704 O O . PHE A 1 215 ? 10.129 12.424 3.432 1.00 73.50 215 PHE A O 1
ATOM 1711 N N . ILE A 1 216 ? 11.246 10.596 4.100 1.00 74.50 216 ILE A N 1
ATOM 1712 C CA . ILE A 1 216 ? 10.282 10.230 5.157 1.00 74.50 216 ILE A CA 1
ATOM 1713 C C . ILE A 1 216 ? 10.257 11.282 6.274 1.00 74.50 216 ILE A C 1
ATOM 1715 O O . ILE A 1 216 ? 9.178 11.621 6.749 1.00 74.50 216 ILE A O 1
ATOM 1719 N N . GLU A 1 217 ? 11.422 11.808 6.660 1.00 74.94 217 GLU A N 1
ATOM 1720 C CA . GLU A 1 217 ? 11.594 12.853 7.674 1.00 74.94 217 GLU A CA 1
ATOM 1721 C C . GLU A 1 217 ? 10.814 14.117 7.278 1.00 74.94 217 GLU A C 1
ATOM 1723 O O . GLU A 1 217 ? 9.888 14.495 7.994 1.00 74.94 217 GLU A O 1
ATOM 1728 N N . LYS A 1 218 ? 11.061 14.695 6.091 1.00 71.00 218 LYS A N 1
ATOM 1729 C CA . LYS A 1 218 ? 10.301 15.870 5.617 1.00 71.00 218 LYS A CA 1
ATOM 1730 C C . LYS A 1 218 ? 8.794 15.618 5.503 1.00 71.00 218 LYS A C 1
ATOM 1732 O O . LYS A 1 218 ? 7.999 16.496 5.817 1.00 71.00 218 LYS A O 1
ATOM 1737 N N . LEU A 1 219 ? 8.388 14.425 5.069 1.00 70.88 219 LEU A N 1
ATOM 1738 C CA . LEU A 1 219 ? 6.977 14.040 4.944 1.00 70.88 219 LEU A CA 1
ATOM 1739 C C . LEU A 1 219 ? 6.298 13.776 6.310 1.00 70.88 219 LEU A C 1
ATOM 1741 O O . LEU A 1 219 ? 5.072 13.691 6.395 1.00 70.88 219 LEU A O 1
ATOM 1745 N N . GLU A 1 220 ? 7.072 13.655 7.391 1.00 70.56 220 GLU A N 1
ATOM 1746 C CA . GLU A 1 220 ? 6.583 13.662 8.775 1.00 70.56 220 GLU A CA 1
ATOM 1747 C C . GLU A 1 220 ? 6.658 15.073 9.414 1.00 70.56 220 GLU A C 1
ATOM 1749 O O . GLU A 1 220 ? 5.864 15.364 10.313 1.00 70.56 220 GLU A O 1
ATOM 1754 N N . GLU A 1 221 ? 7.515 15.971 8.904 1.00 69.44 221 GLU A N 1
ATOM 1755 C CA . GLU A 1 221 ? 7.600 17.398 9.274 1.00 69.44 221 GLU A CA 1
ATOM 1756 C C . GLU A 1 221 ? 6.498 18.274 8.644 1.00 69.44 221 GLU A C 1
ATOM 1758 O O . GLU A 1 221 ? 5.971 19.163 9.321 1.00 69.44 221 GLU A O 1
ATOM 1763 N N . ASP A 1 222 ? 6.126 18.043 7.378 1.00 59.97 222 ASP A N 1
ATOM 1764 C CA . ASP A 1 222 ? 5.168 18.895 6.660 1.00 59.97 222 ASP A CA 1
ATOM 1765 C C . ASP A 1 222 ? 3.767 18.888 7.325 1.00 59.97 222 ASP A C 1
ATOM 1767 O O . ASP A 1 222 ? 3.208 17.865 7.752 1.00 59.97 222 ASP A O 1
ATOM 1771 N N . GLY A 1 223 ? 3.204 20.092 7.471 1.00 55.53 223 GLY A N 1
ATOM 1772 C CA . GLY A 1 223 ? 1.964 20.342 8.213 1.00 55.53 223 GLY A CA 1
ATOM 1773 C C . GLY A 1 223 ? 0.682 19.992 7.437 1.00 55.53 223 GLY A C 1
ATOM 1774 O O . GLY A 1 223 ? 0.700 19.883 6.213 1.00 55.53 223 GLY A O 1
ATOM 1775 N N . PRO A 1 224 ? -0.479 19.882 8.115 1.00 52.94 224 PRO A N 1
ATOM 1776 C CA . PRO A 1 224 ? -1.726 19.371 7.522 1.00 52.94 224 PRO A CA 1
ATOM 1777 C C . PRO A 1 224 ? -2.367 20.235 6.410 1.00 52.94 224 PRO A C 1
ATOM 1779 O O . PRO A 1 224 ? -3.382 19.837 5.847 1.00 52.94 224 PRO A O 1
ATOM 1782 N N . MET A 1 225 ? -1.812 21.401 6.056 1.00 48.88 225 MET A N 1
ATOM 1783 C CA . MET A 1 225 ? -2.478 22.413 5.212 1.00 48.88 225 MET A CA 1
ATOM 1784 C C . MET A 1 225 ? -2.596 22.087 3.705 1.00 48.88 225 MET A C 1
ATOM 1786 O O . MET A 1 225 ? -3.239 22.839 2.978 1.00 48.88 225 MET A O 1
ATOM 1790 N N . LYS A 1 226 ? -2.000 20.998 3.200 1.00 55.72 226 LYS A N 1
ATOM 1791 C CA . LYS A 1 226 ? -2.040 20.599 1.769 1.00 55.72 226 LYS A CA 1
ATOM 1792 C C . LYS A 1 226 ? -2.914 19.363 1.507 1.00 55.72 226 LYS A C 1
ATOM 1794 O O . LYS A 1 226 ? -2.641 18.553 0.626 1.00 55.72 226 LYS A O 1
ATOM 1799 N N . ALA A 1 227 ? -3.961 19.175 2.300 1.00 49.25 227 ALA A N 1
ATOM 1800 C CA . ALA A 1 227 ? -4.594 17.871 2.462 1.00 49.25 227 ALA A CA 1
ATOM 1801 C C . ALA A 1 227 ? -5.197 17.200 1.205 1.00 49.25 227 ALA A C 1
ATOM 1803 O O . ALA A 1 227 ? -5.220 15.971 1.145 1.00 49.25 227 ALA A O 1
ATOM 1804 N N . LEU A 1 228 ? -5.633 17.963 0.197 1.00 50.28 228 LEU A N 1
ATOM 1805 C CA . LEU A 1 228 ? -6.091 17.408 -1.088 1.00 50.28 228 LEU A CA 1
ATOM 1806 C C . LEU A 1 228 ? -4.954 16.787 -1.924 1.00 50.28 228 LEU A C 1
ATOM 1808 O O . LEU A 1 228 ? -5.211 15.900 -2.735 1.00 50.28 228 LEU A O 1
ATOM 1812 N N . SER A 1 229 ? -3.710 17.236 -1.738 1.00 57.00 229 SER A N 1
ATOM 1813 C CA . SER A 1 229 ? -2.570 16.891 -2.601 1.00 57.00 229 SER A CA 1
ATOM 1814 C C . SER A 1 229 ? -1.918 15.548 -2.268 1.00 57.00 229 SER A C 1
ATOM 1816 O O . SER A 1 229 ? -1.346 14.915 -3.152 1.00 57.00 229 SER A O 1
ATOM 1818 N N . PHE A 1 230 ? -2.019 15.090 -1.014 1.00 71.12 230 PHE A N 1
ATOM 1819 C CA . PHE A 1 230 ? -1.374 13.858 -0.544 1.00 71.12 230 PHE A CA 1
ATOM 1820 C C . PHE A 1 230 ? -2.320 12.888 0.230 1.00 71.12 230 PHE A C 1
ATOM 1822 O O . PHE A 1 230 ? -2.049 12.570 1.395 1.00 71.12 230 PHE A O 1
ATOM 1829 N N . PRO A 1 231 ? -3.410 12.346 -0.362 1.00 68.25 231 PRO A N 1
ATOM 1830 C CA . PRO A 1 231 ? -4.335 11.437 0.344 1.00 68.25 231 PRO A CA 1
ATOM 1831 C C . PRO A 1 231 ? -3.645 10.224 0.997 1.00 68.25 231 PRO A C 1
ATOM 1833 O O . PRO A 1 231 ? -3.977 9.834 2.117 1.00 68.25 231 PRO A O 1
ATOM 1836 N N . LEU A 1 232 ? -2.622 9.683 0.328 1.00 75.00 232 LEU A N 1
ATOM 1837 C CA . LEU A 1 232 ? -1.789 8.571 0.793 1.00 75.00 232 LEU A CA 1
ATOM 1838 C C . LEU A 1 232 ? -1.026 8.901 2.097 1.00 75.00 232 LEU A C 1
ATOM 1840 O O . LEU A 1 232 ? -1.075 8.129 3.058 1.00 75.00 232 LEU A O 1
ATOM 1844 N N . THR A 1 233 ? -0.380 10.072 2.166 1.00 76.00 233 THR A N 1
ATOM 1845 C CA . THR A 1 233 ? 0.308 10.586 3.369 1.00 76.00 233 THR A CA 1
ATOM 1846 C C . THR A 1 233 ? -0.660 10.767 4.529 1.00 76.00 233 THR A C 1
ATOM 1848 O O . THR A 1 233 ? -0.378 10.346 5.655 1.00 76.00 233 THR A O 1
ATOM 1851 N N . ASN A 1 234 ? -1.826 11.350 4.245 1.00 74.00 234 ASN A N 1
ATOM 1852 C CA . ASN A 1 234 ? -2.853 11.628 5.241 1.00 74.00 234 ASN A CA 1
ATOM 1853 C C . ASN A 1 234 ? -3.407 10.339 5.844 1.00 74.00 234 ASN A C 1
ATOM 1855 O O . ASN A 1 234 ? -3.425 10.210 7.067 1.00 74.00 234 ASN A O 1
ATOM 1859 N N . CYS A 1 235 ? -3.744 9.350 5.011 1.00 75.44 235 CYS A N 1
ATOM 1860 C CA . CYS A 1 235 ? -4.216 8.043 5.462 1.00 75.44 235 CYS A CA 1
ATOM 1861 C C . CYS A 1 235 ? -3.175 7.328 6.349 1.00 75.44 235 CYS A C 1
ATOM 1863 O O . CYS A 1 235 ? -3.510 6.802 7.412 1.00 75.44 235 CYS A O 1
ATOM 1865 N N . LYS A 1 236 ? -1.884 7.387 5.994 1.00 82.81 236 LYS A N 1
ATOM 1866 C CA . LYS A 1 236 ? -0.798 6.865 6.842 1.00 82.81 236 LYS A CA 1
ATOM 1867 C C . LYS A 1 236 ? -0.675 7.610 8.176 1.00 82.81 236 LYS A C 1
ATOM 1869 O O . LYS A 1 236 ? -0.544 6.958 9.210 1.00 82.81 236 LYS A O 1
ATOM 1874 N N . ARG A 1 237 ? -0.726 8.948 8.187 1.00 77.31 237 ARG A N 1
ATOM 1875 C CA . ARG A 1 237 ? -0.599 9.767 9.413 1.00 77.31 237 ARG A CA 1
ATOM 1876 C C . ARG A 1 237 ? -1.749 9.487 10.384 1.00 77.31 237 ARG A C 1
ATOM 1878 O O . ARG A 1 237 ? -1.511 9.253 11.565 1.00 77.31 237 ARG A O 1
ATOM 1885 N N . PHE A 1 238 ? -2.965 9.436 9.844 1.00 76.62 238 PHE A N 1
ATOM 1886 C CA . PHE A 1 238 ? -4.199 9.025 10.510 1.00 76.62 238 PHE A CA 1
ATOM 1887 C C . PHE A 1 238 ? -4.059 7.654 11.197 1.00 76.62 238 PHE A C 1
ATOM 1889 O O . PHE A 1 238 ? -4.225 7.551 12.415 1.00 76.62 238 PHE A O 1
ATOM 1896 N N . CYS A 1 239 ? -3.669 6.617 10.447 1.00 80.88 239 CYS A N 1
ATOM 1897 C CA . CYS A 1 239 ? -3.516 5.266 10.989 1.00 80.88 239 CYS A CA 1
ATOM 1898 C C . CYS A 1 239 ? -2.420 5.197 12.064 1.00 80.88 239 CYS A C 1
ATOM 1900 O O . CYS A 1 239 ? -2.620 4.617 13.130 1.00 80.88 239 CYS A O 1
ATOM 1902 N N . TYR A 1 240 ? -1.263 5.809 11.800 1.00 80.44 240 TYR A N 1
ATOM 1903 C CA . TYR A 1 240 ? -0.093 5.744 12.674 1.00 80.44 240 TYR A CA 1
ATOM 1904 C C . TYR A 1 240 ? -0.345 6.367 14.054 1.00 80.44 240 TYR A C 1
ATOM 1906 O O . TYR A 1 240 ? -0.017 5.752 15.071 1.00 80.44 240 TYR A O 1
ATOM 1914 N N . GLU A 1 241 ? -0.969 7.548 14.112 1.00 77.88 241 GLU A N 1
ATOM 1915 C CA . GLU A 1 241 ? -1.288 8.197 15.389 1.00 77.88 241 GLU A CA 1
ATOM 1916 C C . GLU A 1 241 ? -2.368 7.435 16.172 1.00 77.88 241 GLU A C 1
ATOM 1918 O O . GLU A 1 241 ? -2.242 7.313 17.390 1.00 77.88 241 GLU A O 1
ATOM 1923 N N . TYR A 1 242 ? -3.358 6.819 15.508 1.00 79.88 242 TYR A N 1
ATOM 1924 C CA . TYR A 1 242 ? -4.292 5.911 16.189 1.00 79.88 242 TYR A CA 1
ATOM 1925 C C . TYR A 1 242 ? -3.570 4.713 16.821 1.00 79.88 242 TYR A C 1
ATOM 1927 O O . TYR A 1 242 ? -3.791 4.408 17.993 1.00 79.88 242 TYR A O 1
ATOM 1935 N N . LEU A 1 243 ? -2.682 4.041 16.078 1.00 79.00 243 LEU A N 1
ATOM 1936 C CA . LEU A 1 243 ? -1.941 2.887 16.599 1.00 79.00 243 LEU A CA 1
ATOM 1937 C C . LEU A 1 243 ? -1.069 3.278 17.797 1.00 79.00 243 LEU A C 1
ATOM 1939 O O . LEU A 1 243 ? -1.112 2.614 18.831 1.00 79.00 243 LEU A O 1
ATOM 1943 N N . LYS A 1 244 ? -0.351 4.396 17.690 1.00 78.38 244 LYS A N 1
ATOM 1944 C CA . LYS A 1 244 ? 0.462 5.000 18.755 1.00 78.38 244 LYS A CA 1
ATOM 1945 C C . LYS A 1 244 ? -0.363 5.396 19.990 1.00 78.38 244 LYS A C 1
ATOM 1947 O O . LYS A 1 244 ? 0.155 5.344 21.103 1.00 78.38 244 LYS A O 1
ATOM 1952 N N . SER A 1 245 ? -1.644 5.741 19.824 1.00 76.69 245 SER A N 1
ATOM 1953 C CA . SER A 1 245 ? -2.561 6.063 20.928 1.00 76.69 245 SER A CA 1
ATOM 1954 C C . SER A 1 245 ? -2.968 4.840 21.764 1.00 76.69 245 SER A C 1
ATOM 1956 O O . SER A 1 245 ? -3.396 4.996 22.912 1.00 76.69 245 SER A O 1
ATOM 1958 N N . LYS A 1 246 ? -2.874 3.620 21.219 1.00 77.00 246 LYS A N 1
ATOM 1959 C CA . LYS A 1 246 ? -3.190 2.376 21.937 1.00 77.00 246 LYS A CA 1
ATOM 1960 C C . LYS A 1 246 ? -1.897 1.774 22.474 1.00 77.00 246 LYS A C 1
ATOM 1962 O O . LYS A 1 246 ? -0.981 1.494 21.714 1.00 77.00 246 LYS A O 1
ATOM 1967 N N . GLN A 1 247 ? -1.825 1.496 23.776 1.00 57.22 247 GLN A N 1
ATOM 1968 C CA . GLN A 1 247 ? -0.574 1.062 24.425 1.00 57.22 247 GLN A CA 1
ATOM 1969 C C . GLN A 1 247 ? 0.049 -0.201 23.785 1.00 57.22 247 GLN A C 1
ATOM 1971 O O . GLN A 1 247 ? 1.269 -0.264 23.620 1.00 57.22 247 GLN A O 1
ATOM 1976 N N . ASN A 1 248 ? -0.774 -1.151 23.318 1.00 56.91 248 ASN A N 1
ATOM 1977 C CA . ASN A 1 248 ? -0.323 -2.344 22.582 1.00 56.91 248 ASN A CA 1
ATOM 1978 C C . ASN A 1 248 ? 0.277 -2.022 21.195 1.00 56.91 248 ASN A C 1
ATOM 1980 O O . ASN A 1 248 ? 1.100 -2.782 20.688 1.00 56.91 248 ASN A O 1
ATOM 1984 N N . GLY A 1 249 ? -0.105 -0.900 20.578 1.00 60.91 249 GLY A N 1
ATOM 1985 C CA . GLY A 1 249 ? 0.399 -0.466 19.274 1.00 60.91 249 GLY A CA 1
ATOM 1986 C C . GLY A 1 249 ? 1.894 -0.144 19.274 1.00 60.91 249 GLY A C 1
ATOM 1987 O O . GLY A 1 249 ? 2.520 -0.233 18.224 1.00 60.91 249 GLY A O 1
ATOM 1988 N N . THR A 1 250 ? 2.498 0.095 20.446 1.00 69.69 250 THR A N 1
ATOM 1989 C CA . THR A 1 250 ? 3.948 0.299 20.626 1.00 69.69 250 THR A CA 1
ATOM 1990 C C . THR A 1 250 ? 4.801 -0.767 19.926 1.00 69.69 250 THR A C 1
ATOM 1992 O O . THR A 1 250 ? 5.862 -0.451 19.389 1.00 69.69 250 THR A O 1
ATOM 1995 N N . GLU A 1 251 ? 4.375 -2.035 19.912 1.00 76.50 251 GLU A N 1
ATOM 1996 C CA . GLU A 1 251 ? 5.113 -3.095 19.211 1.00 76.50 251 GLU A CA 1
ATOM 1997 C C . GLU A 1 251 ? 4.958 -3.042 17.692 1.00 76.50 251 GLU A C 1
ATOM 1999 O O . GLU A 1 251 ? 5.897 -3.365 16.967 1.00 76.50 251 GLU A O 1
ATOM 2004 N N . ILE A 1 252 ? 3.792 -2.621 17.210 1.00 78.06 252 ILE A N 1
ATOM 2005 C CA . ILE A 1 252 ? 3.492 -2.532 15.782 1.00 78.06 252 ILE A CA 1
ATOM 2006 C C . ILE A 1 252 ? 4.147 -1.285 15.183 1.00 78.06 252 ILE A C 1
ATOM 2008 O O . ILE A 1 252 ? 4.753 -1.385 14.121 1.00 78.06 252 ILE A O 1
ATOM 2012 N N . THR A 1 253 ? 4.170 -0.164 15.909 1.00 82.06 253 THR A N 1
ATOM 2013 C CA . THR A 1 253 ? 5.026 0.996 15.616 1.00 82.06 253 THR A CA 1
ATOM 2014 C C . THR A 1 253 ? 6.496 0.572 15.509 1.00 82.06 253 THR A C 1
ATOM 2016 O O . THR A 1 253 ? 7.105 0.773 14.464 1.00 82.06 253 THR A O 1
ATOM 2019 N N . LYS A 1 254 ? 7.044 -0.143 16.506 1.00 84.62 254 LYS A N 1
ATOM 2020 C CA . LYS A 1 254 ? 8.425 -0.670 16.447 1.00 84.62 254 LYS A CA 1
ATOM 2021 C C . LYS A 1 254 ? 8.672 -1.614 15.263 1.00 84.62 254 LYS A C 1
ATOM 2023 O O . LYS A 1 254 ? 9.765 -1.604 14.702 1.00 84.62 254 LYS A O 1
ATOM 2028 N N . ALA A 1 255 ? 7.696 -2.437 14.879 1.00 83.94 255 ALA A N 1
ATOM 2029 C CA . ALA A 1 255 ? 7.807 -3.321 13.717 1.00 83.94 255 ALA A CA 1
ATOM 2030 C C . ALA A 1 255 ? 7.804 -2.535 12.393 1.00 83.94 255 ALA A C 1
ATOM 2032 O O . ALA A 1 255 ? 8.629 -2.805 11.521 1.00 83.94 255 ALA A O 1
ATOM 2033 N N . ILE A 1 256 ? 6.938 -1.524 12.278 1.00 84.38 256 ILE A N 1
ATOM 2034 C CA . ILE A 1 256 ? 6.898 -0.558 11.171 1.00 84.38 256 ILE A CA 1
ATOM 2035 C C . ILE A 1 256 ? 8.236 0.187 11.060 1.00 84.38 256 ILE A C 1
ATOM 2037 O O . ILE A 1 256 ? 8.819 0.235 9.979 1.00 84.38 256 ILE A O 1
ATOM 2041 N N . ASP A 1 257 ? 8.784 0.691 12.167 1.00 86.94 257 ASP A N 1
ATOM 2042 C CA . ASP A 1 257 ? 10.082 1.376 12.181 1.00 86.94 257 ASP A CA 1
ATOM 2043 C C . ASP A 1 257 ? 11.243 0.423 11.837 1.00 86.94 257 ASP A C 1
ATOM 2045 O O . ASP A 1 257 ? 12.166 0.789 11.109 1.00 86.94 257 ASP A O 1
ATOM 2049 N N . SER A 1 258 ? 11.169 -0.846 12.256 1.00 87.81 258 SER A N 1
ATOM 2050 C CA . SER A 1 258 ? 12.130 -1.883 11.845 1.00 87.81 258 SER A CA 1
ATOM 2051 C C . SER A 1 258 ? 12.050 -2.224 10.348 1.00 87.81 258 SER A C 1
ATOM 2053 O O . SER A 1 258 ? 13.046 -2.671 9.770 1.00 87.81 258 SER A O 1
ATOM 2055 N N . ILE A 1 259 ? 10.897 -2.000 9.706 1.00 87.19 259 ILE A N 1
ATOM 2056 C CA . ILE A 1 259 ? 10.741 -2.056 8.247 1.00 87.19 259 ILE A CA 1
ATOM 2057 C C . ILE A 1 259 ? 11.310 -0.781 7.598 1.00 87.19 259 ILE A C 1
ATOM 2059 O O . ILE A 1 259 ? 12.087 -0.917 6.655 1.00 87.19 259 ILE A O 1
ATOM 2063 N N . LYS A 1 260 ? 11.038 0.431 8.122 1.00 86.25 260 LYS A N 1
ATOM 2064 C CA . LYS A 1 260 ? 11.651 1.692 7.632 1.00 86.25 260 LYS A CA 1
ATOM 2065 C C . LYS A 1 260 ? 13.178 1.581 7.548 1.00 86.25 260 LYS A C 1
ATOM 2067 O O . LYS A 1 260 ? 13.760 1.851 6.497 1.00 86.25 260 LYS A O 1
ATOM 2072 N N . GLU A 1 261 ? 13.819 1.139 8.632 1.00 86.75 261 GLU A N 1
ATOM 2073 C CA . GLU A 1 261 ? 15.280 1.013 8.689 1.00 86.75 261 GLU A CA 1
ATOM 2074 C C . GLU A 1 261 ? 15.815 -0.129 7.804 1.00 86.75 261 GLU A C 1
ATOM 2076 O O . GLU A 1 261 ? 16.936 -0.028 7.311 1.00 86.75 261 GLU A O 1
ATOM 2081 N N . GLU A 1 262 ? 15.027 -1.176 7.512 1.00 86.94 262 GLU A N 1
ATOM 2082 C CA . GLU A 1 262 ? 15.428 -2.195 6.525 1.00 86.94 262 GLU A CA 1
ATOM 2083 C C . GLU A 1 262 ? 15.416 -1.642 5.097 1.00 86.94 262 GLU A C 1
ATOM 2085 O O . GLU A 1 262 ? 16.361 -1.838 4.338 1.00 86.94 262 GLU A O 1
ATOM 2090 N N . LEU A 1 263 ? 14.372 -0.894 4.741 1.00 86.94 263 LEU A N 1
ATOM 2091 C CA . LEU A 1 263 ? 14.244 -0.245 3.435 1.00 86.94 263 LEU A CA 1
ATOM 2092 C C . LEU A 1 263 ? 15.392 0.763 3.217 1.00 86.94 263 LEU A C 1
ATOM 2094 O O . LEU A 1 263 ? 16.066 0.747 2.187 1.00 86.94 263 LEU A O 1
ATOM 2098 N N . LYS A 1 264 ? 15.729 1.553 4.239 1.00 83.50 264 LYS A N 1
ATOM 2099 C CA . LYS A 1 264 ? 16.915 2.432 4.284 1.00 83.50 264 LYS A CA 1
ATOM 2100 C C . LYS A 1 264 ? 18.244 1.658 4.162 1.00 83.50 264 LYS A C 1
ATOM 2102 O O . LYS A 1 264 ? 19.156 2.096 3.454 1.00 83.50 264 LYS A O 1
ATOM 2107 N N . SER A 1 265 ? 18.336 0.475 4.776 1.00 83.62 265 SER A N 1
ATOM 2108 C CA . SER A 1 265 ? 19.438 -0.495 4.613 1.00 83.62 265 SER A CA 1
ATOM 2109 C C . SER A 1 265 ? 19.567 -0.985 3.163 1.00 83.62 265 SER A C 1
ATOM 2111 O O . SER A 1 265 ? 20.680 -1.094 2.650 1.00 83.62 265 SER A O 1
ATOM 2113 N N . ILE A 1 266 ? 18.453 -1.213 2.463 1.00 82.62 266 ILE A N 1
ATOM 2114 C CA . ILE A 1 266 ? 18.437 -1.612 1.046 1.00 82.62 266 ILE A CA 1
ATOM 2115 C C . ILE A 1 266 ? 18.839 -0.441 0.136 1.00 82.62 266 ILE A C 1
ATOM 2117 O O . ILE A 1 266 ? 19.635 -0.639 -0.778 1.00 82.62 266 ILE A O 1
ATOM 2121 N N . SER A 1 267 ? 18.351 0.779 0.398 1.00 77.81 267 SER A N 1
ATOM 2122 C CA . SER A 1 267 ? 18.687 1.978 -0.392 1.00 77.81 267 SER A CA 1
ATOM 2123 C C . SER A 1 267 ? 20.181 2.317 -0.379 1.00 77.81 267 SER A C 1
ATOM 2125 O O . SER A 1 267 ? 20.704 2.790 -1.386 1.00 77.81 267 SER A O 1
ATOM 2127 N N . THR A 1 268 ? 20.862 2.097 0.748 1.00 75.38 268 THR A N 1
ATOM 2128 C CA . THR A 1 268 ? 22.276 2.472 0.940 1.00 75.38 268 THR A CA 1
ATOM 2129 C C . THR A 1 268 ? 23.267 1.416 0.441 1.00 75.38 268 THR A C 1
ATOM 2131 O O . THR A 1 268 ? 24.407 1.746 0.110 1.00 75.38 268 THR A O 1
ATOM 2134 N N . LYS A 1 269 ? 22.858 0.145 0.346 1.00 67.88 269 LYS A N 1
ATOM 2135 C CA . LYS A 1 269 ? 23.711 -0.967 -0.103 1.00 67.88 269 LYS A CA 1
ATOM 2136 C C . LYS A 1 269 ? 23.657 -1.131 -1.624 1.00 67.88 269 LYS A C 1
ATOM 2138 O O . LYS A 1 269 ? 22.871 -1.925 -2.145 1.00 67.88 269 LYS A O 1
ATOM 2143 N N . ASN A 1 270 ? 24.548 -0.440 -2.336 1.00 55.91 270 ASN A N 1
ATOM 2144 C CA . ASN A 1 270 ? 24.750 -0.657 -3.772 1.00 55.91 270 ASN A CA 1
ATOM 2145 C C . ASN A 1 270 ? 25.346 -2.054 -4.073 1.00 55.91 270 ASN A C 1
ATOM 2147 O O . ASN A 1 270 ? 26.548 -2.231 -4.244 1.00 55.91 270 ASN A O 1
ATOM 2151 N N . ASP A 1 271 ? 24.425 -3.007 -4.224 1.00 57.38 271 ASP A N 1
ATOM 2152 C CA . ASP A 1 271 ? 24.528 -4.301 -4.910 1.00 57.38 271 ASP A CA 1
ATOM 2153 C C . ASP A 1 271 ? 25.094 -5.533 -4.161 1.00 57.38 271 ASP A C 1
ATOM 2155 O O . ASP A 1 271 ? 25.588 -5.476 -3.035 1.00 57.38 271 ASP A O 1
ATOM 2159 N N . THR A 1 272 ? 24.932 -6.696 -4.806 1.00 52.44 272 THR A N 1
ATOM 2160 C CA . THR A 1 272 ? 25.264 -8.086 -4.408 1.00 52.44 272 THR A CA 1
ATOM 2161 C C . THR A 1 272 ? 24.545 -8.654 -3.180 1.00 52.44 272 THR A C 1
ATOM 2163 O O . THR A 1 272 ? 24.083 -9.791 -3.232 1.00 52.44 272 THR A O 1
ATOM 2166 N N . SER A 1 273 ? 24.351 -7.886 -2.105 1.00 59.69 273 SER A N 1
ATOM 2167 C CA . SER A 1 273 ? 23.672 -8.361 -0.879 1.00 59.69 273 SER A CA 1
ATOM 2168 C C . SER A 1 273 ? 22.134 -8.392 -0.963 1.00 59.69 273 SER A C 1
ATOM 2170 O O . SER A 1 273 ? 21.468 -8.801 -0.010 1.00 59.69 273 SER A O 1
ATOM 2172 N N . SER A 1 274 ? 21.556 -7.962 -2.091 1.00 67.12 274 SER A N 1
ATOM 2173 C CA . SER A 1 274 ? 20.127 -7.640 -2.234 1.00 67.12 274 SER A CA 1
ATOM 2174 C C . SER A 1 274 ? 19.181 -8.796 -1.909 1.00 67.12 274 SER A C 1
ATOM 2176 O O . SER A 1 274 ? 18.213 -8.573 -1.189 1.00 67.12 274 SER A O 1
ATOM 2178 N N . THR A 1 275 ? 19.479 -10.024 -2.350 1.00 71.69 275 THR A N 1
ATOM 2179 C CA . THR A 1 275 ? 18.648 -11.206 -2.051 1.00 71.69 275 THR A CA 1
ATOM 2180 C C . THR A 1 275 ? 18.464 -11.398 -0.540 1.00 71.69 275 THR A C 1
ATOM 2182 O O . THR A 1 275 ? 17.342 -11.581 -0.085 1.00 71.69 275 THR A O 1
ATOM 2185 N N . ASN A 1 276 ? 19.529 -11.265 0.260 1.00 77.00 276 ASN A N 1
ATOM 2186 C CA . ASN A 1 276 ? 19.451 -11.454 1.713 1.00 77.00 276 ASN A CA 1
ATOM 2187 C C . ASN A 1 276 ? 18.637 -10.342 2.393 1.00 77.00 276 ASN A C 1
ATOM 2189 O O . ASN A 1 276 ? 17.845 -10.624 3.292 1.00 77.00 276 ASN A O 1
ATOM 2193 N N . ASN A 1 277 ? 18.808 -9.088 1.955 1.00 81.25 277 ASN A N 1
ATOM 2194 C CA . ASN A 1 277 ? 18.060 -7.958 2.512 1.00 81.25 277 ASN A CA 1
ATOM 2195 C C . ASN A 1 277 ? 16.557 -8.059 2.158 1.00 81.25 277 ASN A C 1
ATOM 2197 O O . ASN A 1 277 ? 15.711 -7.781 3.005 1.00 81.25 277 ASN A O 1
ATOM 2201 N N . PHE A 1 278 ? 16.208 -8.511 0.945 1.00 85.38 278 PHE A N 1
ATOM 2202 C CA . PHE A 1 278 ? 14.812 -8.747 0.553 1.00 85.38 278 PHE A CA 1
ATOM 2203 C C . PHE A 1 278 ? 14.178 -9.925 1.307 1.00 85.38 278 PHE A C 1
ATOM 2205 O O . PHE A 1 278 ? 13.047 -9.789 1.768 1.00 85.38 278 PHE A O 1
ATOM 2212 N N . SER A 1 279 ? 14.901 -11.027 1.539 1.00 85.00 279 SER A N 1
ATOM 2213 C CA . SER A 1 279 ? 14.417 -12.120 2.400 1.00 85.00 279 SER A CA 1
ATOM 2214 C C . SER A 1 279 ? 14.185 -11.659 3.847 1.00 85.00 279 SER A C 1
ATOM 2216 O O . SER A 1 279 ? 13.194 -12.038 4.471 1.00 85.00 279 SER A O 1
ATOM 2218 N N . ALA A 1 280 ? 15.061 -10.803 4.387 1.00 85.81 280 ALA A N 1
ATOM 2219 C CA . ALA A 1 280 ? 14.888 -10.218 5.719 1.00 85.81 280 ALA A CA 1
ATOM 2220 C C . ALA A 1 280 ? 13.670 -9.277 5.792 1.00 85.81 280 ALA A C 1
ATOM 2222 O O . ALA A 1 280 ? 12.902 -9.333 6.756 1.00 85.81 280 ALA A O 1
ATOM 2223 N N . LEU A 1 281 ? 13.453 -8.457 4.757 1.00 85.88 281 LEU A N 1
ATOM 2224 C CA . LEU A 1 281 ? 12.262 -7.617 4.606 1.00 85.88 281 LEU A CA 1
ATOM 2225 C C . LEU A 1 281 ? 10.983 -8.470 4.539 1.00 85.88 281 LEU A C 1
ATOM 2227 O O . LEU A 1 281 ? 10.043 -8.210 5.289 1.00 85.88 281 LEU A O 1
ATOM 2231 N N . GLN A 1 282 ? 10.967 -9.521 3.716 1.00 87.12 282 GLN A N 1
ATOM 2232 C CA . GLN A 1 282 ? 9.847 -10.458 3.599 1.00 87.12 282 GLN A CA 1
ATOM 2233 C C . GLN A 1 282 ? 9.527 -11.122 4.947 1.00 87.12 282 GLN A C 1
ATOM 2235 O O . GLN A 1 282 ? 8.369 -11.146 5.353 1.00 87.12 282 GLN A O 1
ATOM 2240 N N . GLN A 1 283 ? 10.536 -11.576 5.700 1.00 88.19 283 GLN A N 1
ATOM 2241 C CA . GLN A 1 283 ? 10.322 -12.142 7.036 1.00 88.19 283 GLN A CA 1
ATOM 2242 C C . GLN A 1 283 ? 9.778 -11.106 8.036 1.00 88.19 283 GLN A C 1
ATOM 2244 O O . GLN A 1 283 ? 8.893 -11.436 8.826 1.00 88.19 283 GLN A O 1
ATOM 2249 N N . LYS A 1 284 ? 10.257 -9.853 8.007 1.00 86.94 284 LYS A N 1
ATOM 2250 C CA . LYS A 1 284 ? 9.715 -8.758 8.838 1.00 86.94 284 LYS A CA 1
ATOM 2251 C C . LYS A 1 284 ? 8.242 -8.479 8.525 1.00 86.94 284 LYS A C 1
ATOM 2253 O O . LYS A 1 284 ? 7.447 -8.336 9.451 1.00 86.94 284 LYS A O 1
ATOM 2258 N N . ILE A 1 285 ? 7.879 -8.453 7.242 1.00 86.19 285 ILE A N 1
ATOM 2259 C CA . ILE A 1 285 ? 6.499 -8.280 6.766 1.00 86.19 285 ILE A CA 1
ATOM 2260 C C . ILE A 1 285 ? 5.618 -9.440 7.244 1.00 86.19 285 ILE A C 1
ATOM 2262 O O . ILE A 1 285 ? 4.580 -9.193 7.855 1.00 86.19 285 ILE A O 1
ATOM 2266 N N . THR A 1 286 ? 6.053 -10.689 7.052 1.00 86.75 286 THR A N 1
ATOM 2267 C CA . THR A 1 286 ? 5.340 -11.881 7.539 1.00 86.75 286 THR A CA 1
ATOM 2268 C C . THR A 1 286 ? 5.132 -11.820 9.052 1.00 86.75 286 THR A C 1
ATOM 2270 O O . THR A 1 286 ? 4.012 -11.989 9.520 1.00 86.75 286 THR A O 1
ATOM 2273 N N . ASN A 1 287 ? 6.170 -11.493 9.830 1.00 86.06 287 ASN A N 1
ATOM 2274 C CA . ASN A 1 287 ? 6.076 -11.388 11.290 1.00 86.06 287 ASN A CA 1
ATOM 2275 C C . ASN A 1 287 ? 5.083 -10.301 11.743 1.00 86.06 287 ASN A C 1
ATOM 2277 O O . ASN A 1 287 ? 4.346 -10.508 12.707 1.00 86.06 287 ASN A O 1
ATOM 2281 N N . LEU A 1 288 ? 5.044 -9.152 11.059 1.00 85.06 288 LEU A N 1
ATOM 2282 C CA . LEU A 1 288 ? 4.063 -8.096 11.324 1.00 85.06 288 LEU A CA 1
ATOM 2283 C C . LEU A 1 288 ? 2.637 -8.561 10.989 1.00 85.06 288 LEU A C 1
ATOM 2285 O O . LEU A 1 288 ? 1.719 -8.337 11.775 1.00 85.06 288 LEU A O 1
ATOM 2289 N N . LEU A 1 289 ? 2.453 -9.253 9.865 1.00 83.00 289 LEU A N 1
ATOM 2290 C CA . LEU A 1 289 ? 1.157 -9.785 9.443 1.00 83.00 289 LEU A CA 1
ATOM 2291 C C . LEU A 1 289 ? 0.650 -10.915 10.356 1.00 83.00 289 LEU A C 1
ATOM 2293 O O . LEU A 1 289 ? -0.546 -10.965 10.628 1.00 83.00 289 LEU A O 1
ATOM 2297 N N . GLU A 1 290 ? 1.529 -11.751 10.921 1.00 83.44 290 GLU A N 1
ATOM 2298 C CA . GLU A 1 290 ? 1.168 -12.676 12.009 1.00 83.44 290 GLU A CA 1
ATOM 2299 C C . GLU A 1 290 ? 0.762 -11.923 13.293 1.00 83.44 290 GLU A C 1
ATOM 2301 O O . GLU A 1 290 ? -0.262 -12.253 13.897 1.00 83.44 290 GLU A O 1
ATOM 2306 N N . LYS A 1 291 ? 1.485 -10.857 13.678 1.00 78.25 291 LYS A N 1
ATOM 2307 C CA . LYS A 1 291 ? 1.111 -10.015 14.835 1.00 78.25 291 LYS A CA 1
ATOM 2308 C C . LYS A 1 291 ? -0.227 -9.297 14.664 1.00 78.25 291 LYS A C 1
ATOM 2310 O O . LYS A 1 291 ? -0.920 -9.076 15.650 1.00 78.25 291 LYS A O 1
ATOM 2315 N N . ILE A 1 292 ? -0.630 -8.969 13.439 1.00 73.31 292 ILE A N 1
ATOM 2316 C CA . ILE A 1 292 ? -1.947 -8.376 13.163 1.00 73.31 292 ILE A CA 1
ATOM 2317 C C . ILE A 1 292 ? -3.080 -9.375 13.456 1.00 73.31 292 ILE A C 1
ATOM 2319 O O . ILE A 1 292 ? -4.132 -8.967 13.940 1.00 73.31 292 ILE A O 1
ATOM 2323 N N . LYS A 1 293 ? -2.857 -10.687 13.277 1.00 73.56 293 LYS A N 1
ATOM 2324 C CA . LYS A 1 293 ? -3.847 -11.728 13.629 1.00 73.56 293 LYS A CA 1
ATOM 2325 C C . LYS A 1 293 ? -3.996 -11.907 15.137 1.00 73.56 293 LYS A C 1
ATOM 2327 O O . LYS A 1 293 ? -5.090 -12.187 15.617 1.00 73.56 293 LYS A O 1
ATOM 2332 N N . THR A 1 294 ? -2.898 -11.769 15.882 1.00 73.50 294 THR A N 1
ATOM 2333 C CA . THR A 1 294 ? -2.901 -11.857 17.351 1.00 73.50 294 THR A CA 1
ATOM 2334 C C . THR A 1 294 ? -3.220 -10.523 18.030 1.00 73.50 294 THR A C 1
ATOM 2336 O O . THR A 1 294 ? -3.434 -10.503 19.244 1.00 73.50 294 THR A O 1
ATOM 2339 N N . PHE A 1 295 ? -3.326 -9.420 17.276 1.00 67.56 295 PHE A N 1
ATOM 2340 C CA . PHE A 1 295 ? -3.753 -8.116 17.780 1.00 67.56 295 PHE A CA 1
ATOM 2341 C C . PHE A 1 295 ? -5.250 -8.114 18.114 1.00 67.56 295 PHE A C 1
ATOM 2343 O O . PHE A 1 295 ? -6.095 -7.562 17.407 1.00 67.56 295 PHE A O 1
ATOM 2350 N N . ASN A 1 296 ? -5.583 -8.702 19.258 1.00 58.06 296 ASN A N 1
ATOM 2351 C CA . ASN A 1 296 ? -6.847 -8.455 19.922 1.00 58.06 296 ASN A CA 1
ATOM 2352 C C . ASN A 1 296 ? -6.636 -7.316 20.939 1.00 58.06 296 ASN A C 1
ATOM 2354 O O . ASN A 1 296 ? -6.004 -7.546 21.974 1.00 58.06 296 ASN A O 1
ATOM 2358 N N . PRO A 1 297 ? -7.094 -6.076 20.669 1.00 53.38 297 PRO A N 1
ATOM 2359 C CA . PRO A 1 297 ? -7.029 -4.994 21.642 1.00 53.38 297 PRO A CA 1
ATOM 2360 C C . PRO A 1 297 ? -8.055 -5.278 22.741 1.00 53.38 297 PRO A C 1
ATOM 2362 O O . PRO A 1 297 ? -9.220 -4.893 22.633 1.00 53.38 297 PRO A O 1
ATOM 2365 N N . THR A 1 298 ? -7.624 -6.003 23.775 1.00 45.00 298 THR A N 1
ATOM 2366 C CA . THR A 1 298 ? -8.465 -6.423 24.897 1.00 45.00 298 THR A CA 1
ATOM 2367 C C . THR A 1 298 ? -9.195 -5.221 25.483 1.00 45.00 298 THR A C 1
ATOM 2369 O O . THR A 1 298 ? -8.586 -4.178 25.725 1.00 45.00 298 THR A O 1
ATOM 2372 N N . THR A 1 299 ? -10.500 -5.357 25.712 1.00 44.28 299 THR A N 1
ATOM 2373 C CA . THR A 1 299 ? -11.350 -4.271 26.207 1.00 44.28 299 THR A CA 1
ATOM 2374 C C . THR A 1 299 ? -10.866 -3.780 27.568 1.00 44.28 299 THR A C 1
ATOM 2376 O O . THR A 1 299 ? -11.100 -4.420 28.591 1.00 44.28 299 THR A O 1
ATOM 2379 N N . GLY A 1 300 ? -10.213 -2.615 27.582 1.00 39.84 300 GLY A N 1
ATOM 2380 C CA . GLY A 1 300 ? -9.810 -1.882 28.786 1.00 39.84 300 GLY A CA 1
ATOM 2381 C C . GLY A 1 300 ? -10.994 -1.243 29.516 1.00 39.84 300 GLY A C 1
ATOM 2382 O O . GLY A 1 300 ? -10.946 -0.066 29.857 1.00 39.84 300 GLY A O 1
ATOM 2383 N N . SER A 1 301 ? -12.076 -1.996 29.713 1.00 40.59 301 SER A N 1
ATOM 2384 C CA . SER A 1 301 ? -13.276 -1.570 30.428 1.00 40.59 301 SER A CA 1
ATOM 2385 C C . SER A 1 301 ? -13.078 -1.741 31.934 1.00 40.59 301 SER A C 1
ATOM 2387 O O . SER A 1 301 ? -13.526 -2.720 32.531 1.00 40.59 301 SER A O 1
ATOM 2389 N N . SER A 1 302 ? -12.399 -0.775 32.547 1.00 38.12 302 SER A N 1
ATOM 2390 C CA . SER A 1 302 ? -12.456 -0.535 33.990 1.00 38.12 302 SER A CA 1
ATOM 2391 C C . SER A 1 302 ? -12.989 0.875 34.238 1.00 38.12 302 SER A C 1
ATOM 2393 O O . SER A 1 302 ? -12.230 1.790 34.562 1.00 38.12 302 SER A O 1
ATOM 2395 N N . GLU A 1 303 ? -14.294 1.058 34.037 1.00 33.19 303 GLU A N 1
ATOM 2396 C CA . GLU A 1 303 ? -14.985 2.263 34.496 1.00 33.19 303 GLU A CA 1
ATOM 2397 C C . GLU A 1 303 ? -14.963 2.312 36.035 1.00 33.19 303 GLU A C 1
ATOM 2399 O O . GLU A 1 303 ? -15.337 1.326 36.678 1.00 33.19 303 GLU A O 1
ATOM 2404 N N . PRO A 1 304 ? -14.569 3.434 36.661 1.00 39.84 304 PRO A N 1
ATOM 2405 C CA . PRO A 1 304 ? -14.704 3.628 38.101 1.00 39.84 304 PRO A CA 1
ATOM 2406 C C . PRO A 1 304 ? -16.155 4.007 38.457 1.00 39.84 304 PRO A C 1
ATOM 2408 O O . PRO A 1 304 ? -16.452 5.138 38.841 1.00 39.84 304 PRO A O 1
ATOM 2411 N N . GLY A 1 305 ? -17.075 3.052 38.304 1.00 35.91 305 GLY A N 1
ATOM 2412 C CA . GLY A 1 305 ? -18.495 3.211 38.628 1.00 35.91 305 GLY A CA 1
ATOM 2413 C C . GLY A 1 305 ? -18.777 3.205 40.136 1.00 35.91 305 GLY A C 1
ATOM 2414 O O . GLY A 1 305 ? -18.981 2.138 40.699 1.00 35.91 305 GLY A O 1
ATOM 2415 N N . SER A 1 306 ? -18.773 4.400 40.741 1.00 34.81 306 SER A N 1
ATOM 2416 C CA . SER A 1 306 ? -19.468 4.864 41.971 1.00 34.81 306 SER A CA 1
ATOM 2417 C C . SER A 1 306 ? -19.894 3.872 43.081 1.00 34.81 306 SER A C 1
ATOM 2419 O O . SER A 1 306 ? -20.590 2.891 42.837 1.00 34.81 306 SER A O 1
ATOM 2421 N N . ASP A 1 307 ? -19.629 4.251 44.339 1.00 37.53 307 ASP A N 1
ATOM 2422 C CA . ASP A 1 307 ? -20.048 3.569 45.580 1.00 37.53 307 ASP A CA 1
ATOM 2423 C C . ASP A 1 307 ? -21.519 3.092 45.645 1.00 37.53 307 ASP A C 1
ATOM 2425 O O . ASP A 1 307 ? -22.441 3.814 45.268 1.00 37.53 307 ASP A O 1
ATOM 2429 N N . GLY A 1 308 ? -21.745 1.900 46.231 1.00 32.38 308 GLY A N 1
ATOM 2430 C CA . GLY A 1 308 ? -23.060 1.228 46.213 1.00 32.38 308 GLY A CA 1
ATOM 2431 C C . GLY A 1 308 ? -23.399 0.231 47.343 1.00 32.38 308 GLY A C 1
ATOM 2432 O O . GLY A 1 308 ? -24.260 -0.610 47.143 1.00 32.38 308 GLY A O 1
ATOM 2433 N N . LEU A 1 309 ? -22.754 0.323 48.516 1.00 33.44 309 LEU A N 1
ATOM 2434 C CA . LEU A 1 309 ? -23.148 -0.272 49.822 1.00 33.44 309 LEU A CA 1
ATOM 2435 C C . LEU A 1 309 ? -23.512 -1.792 49.971 1.00 33.44 309 LEU A C 1
ATOM 2437 O O . LEU A 1 309 ? -24.547 -2.267 49.532 1.00 33.44 309 LEU A O 1
ATOM 2441 N N . GLN A 1 310 ? -22.788 -2.436 50.909 1.00 33.19 310 GLN A N 1
ATOM 2442 C CA . GLN A 1 310 ? -23.231 -3.483 51.874 1.00 33.19 310 GLN A CA 1
ATOM 2443 C C . GLN A 1 310 ? -23.381 -4.988 51.491 1.00 33.19 310 GLN A C 1
ATOM 2445 O O . GLN A 1 310 ? -24.303 -5.377 50.797 1.00 33.19 310 GLN A O 1
ATOM 2450 N N . LYS A 1 311 ? -22.555 -5.820 52.177 1.00 35.38 311 LYS A N 1
ATOM 2451 C CA . LYS A 1 311 ? -22.884 -6.967 53.093 1.00 35.38 311 LYS A CA 1
ATOM 2452 C C . LYS A 1 311 ? -23.810 -8.123 52.606 1.00 35.38 311 LYS A C 1
ATOM 2454 O O . LYS A 1 311 ? -24.810 -7.886 51.960 1.00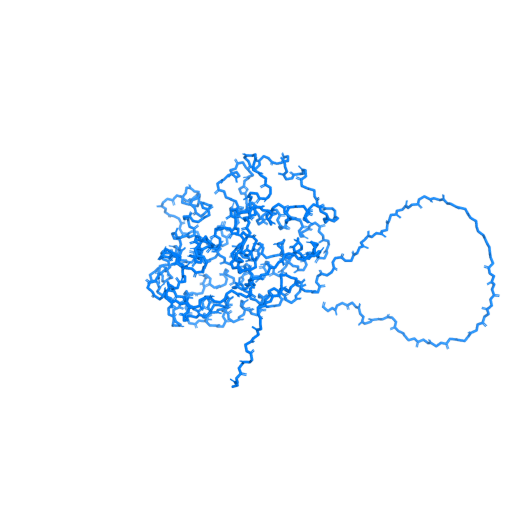 35.38 311 LYS A O 1
ATOM 2459 N N . ALA A 1 312 ? -23.635 -9.397 53.004 1.00 31.77 312 ALA A N 1
ATOM 2460 C CA . ALA A 1 312 ? -22.736 -10.043 53.986 1.00 31.77 312 ALA A CA 1
ATOM 2461 C C . ALA A 1 312 ? -22.622 -11.582 53.788 1.00 31.77 312 ALA A C 1
ATOM 2463 O O . ALA A 1 312 ? -23.518 -12.200 53.227 1.00 31.77 312 ALA A O 1
ATOM 2464 N N . GLY A 1 313 ? -21.596 -12.196 54.406 1.00 29.33 313 GLY A N 1
ATOM 2465 C CA . GLY A 1 313 ? -21.519 -13.641 54.710 1.00 29.33 313 GLY A CA 1
ATOM 2466 C C . GLY A 1 313 ? -21.005 -14.547 53.573 1.00 29.33 313 GLY A C 1
ATOM 2467 O O . GLY A 1 313 ? -21.106 -14.194 52.408 1.00 29.33 313 GLY A O 1
ATOM 2468 N N . SER A 1 314 ? -20.430 -15.729 53.836 1.00 27.81 314 SER A N 1
ATOM 2469 C CA . SER A 1 314 ? -19.987 -16.327 55.115 1.00 27.81 314 SER A CA 1
ATOM 2470 C C . SER A 1 314 ? -18.853 -17.352 54.877 1.00 27.81 314 SER A C 1
ATOM 2472 O O . SER A 1 314 ? -18.597 -17.738 53.739 1.00 27.81 314 SER A O 1
ATOM 2474 N N . SER A 1 315 ? -18.125 -17.745 55.927 1.00 29.91 315 SER A N 1
ATOM 2475 C CA . SER A 1 315 ? -16.879 -18.530 55.851 1.00 29.91 315 SER A CA 1
ATOM 2476 C C . SER A 1 315 ? -17.065 -20.059 55.871 1.00 29.91 315 SER A C 1
ATOM 2478 O O . SER A 1 315 ? -17.899 -20.584 56.602 1.00 29.91 315 SER A O 1
ATOM 2480 N N . GLY A 1 316 ? -16.197 -20.784 55.150 1.00 28.34 316 GLY A N 1
ATOM 2481 C CA . GLY A 1 316 ? -16.060 -22.251 55.190 1.00 28.34 316 GLY A CA 1
ATOM 2482 C C . GLY A 1 316 ? -14.706 -22.702 54.588 1.00 28.34 316 GLY A C 1
ATOM 2483 O O . GLY A 1 316 ? -14.338 -22.145 53.555 1.00 28.34 316 GLY A O 1
ATOM 2484 N N . PRO A 1 317 ? -13.918 -23.618 55.202 1.00 34.72 317 PRO A N 1
ATOM 2485 C CA . PRO A 1 317 ? -12.495 -23.778 54.851 1.00 34.72 317 PRO A CA 1
ATOM 2486 C C . PRO A 1 317 ? -12.088 -25.120 54.199 1.00 34.72 317 PRO A C 1
ATOM 2488 O O . PRO A 1 317 ? -12.662 -26.164 54.498 1.00 34.72 317 PRO A O 1
ATOM 2491 N N . GLY A 1 318 ? -10.964 -25.113 53.460 1.00 24.64 318 GLY A N 1
ATOM 2492 C CA . GLY A 1 318 ? -10.049 -26.269 53.378 1.00 24.64 318 GLY A CA 1
ATOM 2493 C C . GLY A 1 318 ? -9.441 -26.615 52.005 1.00 24.64 318 GLY A C 1
ATOM 2494 O O . GLY A 1 318 ? -10.133 -26.633 50.997 1.00 24.64 318 GLY A O 1
ATOM 2495 N N . GLY A 1 319 ? -8.155 -27.007 51.999 1.00 24.59 319 GLY A N 1
ATOM 2496 C CA . GLY A 1 319 ? -7.598 -27.935 50.992 1.00 24.59 319 GLY A CA 1
ATOM 2497 C C . GLY A 1 319 ? -6.852 -27.343 49.785 1.00 24.59 319 GLY A C 1
ATOM 2498 O O . GLY A 1 319 ? -7.322 -27.433 48.657 1.00 24.59 319 GLY A O 1
ATOM 2499 N N . ALA A 1 320 ? -5.647 -26.806 49.991 1.00 24.36 320 ALA A N 1
ATOM 2500 C CA . ALA A 1 320 ? -4.804 -26.273 48.915 1.00 24.36 320 ALA A CA 1
ATOM 2501 C C . ALA A 1 320 ? -4.298 -27.321 47.896 1.00 24.36 320 ALA A C 1
ATOM 2503 O O . ALA A 1 320 ? -3.922 -28.435 48.269 1.00 24.36 320 ALA A O 1
ATOM 2504 N N . LYS A 1 321 ? -4.094 -26.887 46.641 1.00 27.08 321 LYS A N 1
ATOM 2505 C CA . LYS A 1 321 ? -2.942 -27.313 45.824 1.00 27.08 321 LYS A CA 1
ATOM 2506 C C . LYS A 1 321 ? -2.512 -26.220 44.838 1.00 27.08 321 LYS A C 1
ATOM 2508 O O . LYS A 1 321 ? -3.320 -25.700 44.078 1.00 27.08 321 LYS A O 1
ATOM 2513 N N . THR A 1 322 ? -1.234 -25.858 44.892 1.00 33.28 322 THR A N 1
ATOM 2514 C CA . THR A 1 322 ? -0.642 -24.716 44.176 1.00 33.28 322 THR A CA 1
ATOM 2515 C C . THR A 1 322 ? -0.256 -25.081 42.744 1.00 33.28 322 THR A C 1
ATOM 2517 O O . THR A 1 322 ? 0.447 -26.071 42.553 1.00 33.28 322 THR A O 1
ATOM 2520 N N . LEU A 1 323 ? -0.622 -24.258 41.751 1.00 25.52 323 LEU A N 1
ATOM 2521 C CA . LEU A 1 323 ? -0.111 -24.407 40.379 1.00 25.52 323 LEU A CA 1
ATOM 2522 C C . LEU A 1 323 ? 0.014 -23.067 39.619 1.00 25.52 323 LEU A C 1
ATOM 2524 O O . LEU A 1 323 ? -0.717 -22.771 38.687 1.00 25.52 323 LEU A O 1
ATOM 2528 N N . VAL A 1 324 ? 0.978 -22.262 40.082 1.00 26.02 324 VAL A N 1
ATOM 2529 C CA . VAL A 1 324 ? 1.797 -21.288 39.324 1.00 26.02 324 VAL A CA 1
ATOM 2530 C C . VAL A 1 324 ? 1.109 -20.515 38.175 1.00 26.02 324 VAL A C 1
ATOM 2532 O O . VAL A 1 324 ? 1.249 -20.844 36.999 1.00 26.02 324 VAL A O 1
ATOM 2535 N N . ASN A 1 325 ? 0.504 -19.370 38.508 1.00 27.44 325 ASN A N 1
ATOM 2536 C CA . ASN A 1 325 ? 0.245 -18.296 37.539 1.00 27.44 325 ASN A CA 1
ATOM 2537 C C . ASN A 1 325 ? 1.579 -17.638 37.131 1.00 27.44 325 ASN A C 1
ATOM 2539 O O . ASN A 1 325 ? 2.104 -16.838 37.906 1.00 27.44 325 ASN A O 1
ATOM 2543 N N . GLY A 1 326 ? 2.143 -17.953 35.954 1.00 26.94 326 GLY A N 1
ATOM 2544 C CA . GLY A 1 326 ? 3.465 -17.402 35.594 1.00 26.94 326 GLY A CA 1
ATOM 2545 C C . GLY A 1 326 ? 3.920 -17.359 34.128 1.00 26.94 326 GLY A C 1
ATOM 2546 O O . GLY A 1 326 ? 4.911 -16.685 33.872 1.00 26.94 326 GLY A O 1
ATOM 2547 N N . LEU A 1 327 ? 3.262 -18.028 33.168 1.00 22.84 327 LEU A N 1
ATOM 2548 C CA . LEU A 1 327 ? 3.823 -18.218 31.809 1.00 22.84 327 LEU A CA 1
ATOM 2549 C C . LEU A 1 327 ? 2.842 -18.007 30.632 1.00 22.84 327 LEU A C 1
ATOM 2551 O O . LEU A 1 327 ? 2.954 -18.663 29.604 1.00 22.84 327 LEU A O 1
ATOM 2555 N N . LEU A 1 328 ? 1.899 -17.062 30.750 1.00 25.61 328 LEU A N 1
ATOM 2556 C CA . LEU A 1 328 ? 1.100 -16.564 29.609 1.00 25.61 328 LEU A CA 1
ATOM 2557 C C . LEU A 1 328 ? 1.032 -15.025 29.559 1.00 25.61 328 LEU A C 1
ATOM 2559 O O . LEU A 1 328 ? -0.029 -14.407 29.487 1.00 25.61 328 LEU A O 1
ATOM 2563 N N . ARG A 1 329 ? 2.214 -14.405 29.578 1.00 29.12 329 ARG A N 1
ATOM 2564 C CA . ARG A 1 329 ? 2.504 -13.116 28.929 1.00 29.12 329 ARG A CA 1
ATOM 2565 C C . ARG A 1 329 ? 3.854 -13.260 28.222 1.00 29.12 329 ARG A C 1
ATOM 2567 O O . ARG A 1 329 ? 4.697 -14.002 28.714 1.00 29.12 329 ARG A O 1
ATOM 2574 N N . ILE A 1 330 ? 4.040 -12.521 27.126 1.00 26.42 330 ILE A N 1
ATOM 2575 C CA . ILE A 1 330 ? 5.078 -12.726 26.097 1.00 26.42 330 ILE A CA 1
ATOM 2576 C C . ILE A 1 330 ? 4.770 -13.936 25.199 1.00 26.42 330 ILE A C 1
ATOM 2578 O O . ILE A 1 330 ? 5.178 -15.065 25.465 1.00 26.42 330 ILE A O 1
ATOM 2582 N N . GLY A 1 331 ? 4.065 -13.633 24.109 1.00 34.75 331 GLY A N 1
ATOM 2583 C CA . GLY A 1 331 ? 4.157 -14.280 22.800 1.00 34.75 331 GLY A CA 1
ATOM 2584 C C . GLY A 1 331 ? 4.186 -13.161 21.766 1.00 34.75 331 GLY A C 1
ATOM 2585 O O . GLY A 1 331 ? 3.282 -12.304 21.872 1.00 34.75 331 GLY A O 1
#

Sequence (331 aa):
MVEVSAGPKELTQPPKNVKEAIDWLASIEGYGVSSWSSWEKSEELEKALEKLNGFDTTAFRNHEFGGVTLSEIIRIFARGLGSGFLGYDGMNRGEFTVNGLMRKDGEYKSAYHDRNWEQDEHIYAKTFLFLVCLVFYIITFLYWMCKDNGRWANGTFTVSNAPGKFFEAMGYDQSQLDQQKNGDTIADRLTDTFNGFSELQAAYGSGGSSSYSTFIEKLEEDGPMKALSFPLTNCKRFCYEYLKSKQNGTEITKAIDSIKEELKSISTKNDTSSTNNFSALQQKITNLLEKIKTFNPTTGSSEPGSDGLQKAGSSGPGGAKTLVNGLLRIG

Organism: Babesia caballi (NCBI:txid5871)